Protein AF-A0A5C7XP49-F1 (afdb_monomer)

Secondary structure (DSSP, 8-state):
---TTSEEEEEEEEEEEESS--TT--SB--HHHHHHHHHHHHHHHHHH-GGGGGSEEEEE-B-EEHHHHT-TT-THHHHHHHHHHTS----TTS-SEEEE-BTTS-BPPP----STT--EEEEEEEEEEHHHHHHHHHHHHHH---SS-TT---GGGG-TTSPPEEEEEEEEHHHHHHHHHHHHHHTT-HHHHHHHHHHHH-TTS-EEE---------------------PPPPSEEEETTEEEEE--S-HHHHHHHHHHHHTT--EEEEPHHHHHHHHHT--

Foldseek 3Di:
DDDPPQKFKFKWKWWFAFPDPDPPADFFDDQVLQVLVFLLVQVLLCVQQVLLVQWQKEKERGWAWLLLVLAPPRCQVVLSVVVLVPDDDDDPPRDSTDYDYPPVSVHDDHPYAPDPLTIIIIIMMIMHGRVSNVVSLVSCVPPQPKPPDPSCPRCSCVDPSDGRGNIIGMHTNVRSLVVSCVSCVVVVNNQLSVVSVCLRPPQPDWDFAADDPPPVPPPDPDDDDPPPCPPPHGCWIRDPQAIEGECPPDPSSVSSVSSCVSSVRHYDYDYPVNVVVVVVVVD

Sequence (283 aa):
MKERNGTGV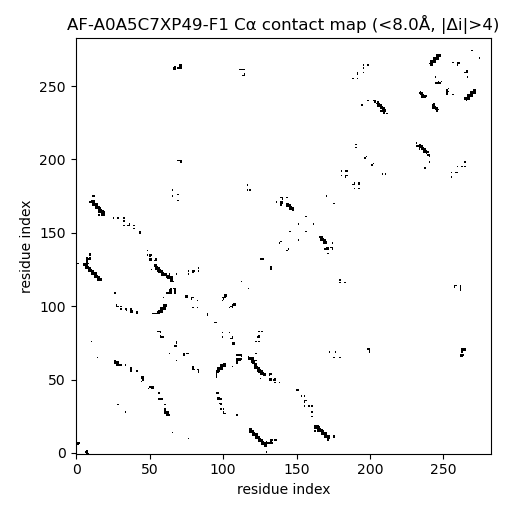VFGALAFDARVADAHRKRRLQAADAEALVEAVHRNLVADCPDGRSLRLTLGAAYYDACELLRVGWPLHRRLRALSNAEPTPRPDARPHRSALPGRDGLPEPQGCASGQALLTLPFVLEGEIEPATETLRHLDRNRMLAYTPRARHVAFELPTLPAFDAVGYFSMRSLSAELAGRYYSAGLGGVWSLIERVLFAPKREHEWYEAPKREHEWYEAPKREHEYDRPKPSLRYADGRVRLHDDGHERVRRWRDLLQAHGVPLEVASPSDAERSAAASA

Mean predicted aligned error: 10.95 Å

Structure (mmCIF, N/CA/C/O backbone):
data_AF-A0A5C7XP49-F1
#
_entry.id   AF-A0A5C7XP49-F1
#
loop_
_atom_site.group_PDB
_atom_site.id
_atom_site.type_symbol
_atom_site.label_atom_id
_atom_site.label_alt_id
_atom_site.label_comp_id
_atom_site.label_asym_id
_atom_site.label_entity_id
_atom_site.label_seq_id
_atom_site.pdbx_PDB_ins_code
_atom_site.Cartn_x
_atom_site.Cartn_y
_atom_site.Cartn_z
_atom_site.occupancy
_atom_site.B_iso_or_equiv
_atom_site.auth_seq_id
_atom_site.auth_comp_id
_atom_site.auth_asym_id
_atom_site.auth_atom_id
_atom_site.pdbx_PDB_model_num
ATOM 1 N N . MET A 1 1 ? -15.512 7.127 -4.730 1.00 54.41 1 MET A N 1
ATOM 2 C CA . MET A 1 1 ? -15.711 6.963 -3.275 1.00 54.41 1 MET A CA 1
ATOM 3 C C . MET A 1 1 ? -17.177 7.206 -2.920 1.00 54.41 1 MET A C 1
ATOM 5 O O . MET A 1 1 ? -17.495 8.159 -2.232 1.00 54.41 1 MET A O 1
ATOM 9 N N . LYS A 1 2 ? -18.094 6.401 -3.467 1.00 34.84 2 LYS A N 1
ATOM 10 C CA . LYS A 1 2 ? -19.519 6.486 -3.131 1.00 34.84 2 LYS A CA 1
ATOM 11 C C . LYS A 1 2 ? -20.101 5.090 -3.296 1.00 34.84 2 LYS A C 1
ATOM 13 O O . LYS A 1 2 ? -20.287 4.638 -4.422 1.00 34.84 2 LYS A O 1
ATOM 18 N N . GLU A 1 3 ? -20.291 4.384 -2.191 1.00 51.06 3 GLU A N 1
ATOM 19 C CA . GLU A 1 3 ? -21.192 3.234 -2.179 1.00 51.06 3 GLU A CA 1
ATOM 20 C C . GLU A 1 3 ? -22.595 3.715 -1.816 1.00 51.06 3 GLU A C 1
ATOM 22 O O . GLU A 1 3 ? -22.767 4.773 -1.211 1.00 51.06 3 GLU A O 1
ATOM 27 N N . ARG A 1 4 ? -23.612 2.956 -2.229 1.00 50.12 4 ARG A N 1
ATOM 28 C CA . ARG A 1 4 ? -25.036 3.308 -2.103 1.00 50.12 4 ARG A CA 1
ATOM 29 C C . ARG A 1 4 ? -25.529 3.519 -0.656 1.00 50.12 4 ARG A C 1
ATOM 31 O O . ARG A 1 4 ? -26.670 3.929 -0.495 1.00 50.12 4 ARG A O 1
ATOM 38 N N . ASN A 1 5 ? -24.687 3.300 0.360 1.00 64.94 5 ASN A N 1
ATOM 39 C CA . ASN A 1 5 ? -25.085 3.183 1.768 1.00 64.94 5 ASN A CA 1
ATOM 40 C C . ASN A 1 5 ? -24.426 4.207 2.719 1.00 64.94 5 ASN A C 1
ATOM 42 O O . ASN A 1 5 ? -24.523 4.036 3.925 1.00 64.94 5 ASN A O 1
ATOM 46 N N . GLY A 1 6 ? -23.725 5.235 2.221 1.00 79.38 6 GLY A N 1
ATOM 47 C CA . GLY A 1 6 ? -23.087 6.244 3.091 1.00 79.38 6 GLY A CA 1
ATOM 48 C C . GLY A 1 6 ? -21.781 5.797 3.766 1.00 79.38 6 GLY A C 1
ATOM 49 O O . GLY A 1 6 ? -21.160 6.581 4.467 1.00 79.38 6 GLY A O 1
ATOM 50 N N . THR A 1 7 ? -21.308 4.575 3.506 1.00 84.88 7 THR A N 1
ATOM 51 C CA . THR A 1 7 ? -20.019 4.074 4.007 1.00 84.88 7 THR A CA 1
ATOM 52 C C . THR A 1 7 ? -18.844 4.606 3.178 1.00 84.88 7 THR A C 1
ATOM 54 O O . THR A 1 7 ? -18.838 4.522 1.943 1.00 84.88 7 THR A O 1
ATOM 57 N N . GLY A 1 8 ? -17.822 5.119 3.859 1.00 89.06 8 GLY A N 1
ATOM 58 C CA . GLY A 1 8 ? -16.529 5.489 3.299 1.00 89.06 8 GLY A CA 1
ATOM 59 C C . GLY A 1 8 ? -15.450 4.458 3.611 1.00 89.06 8 GLY A C 1
ATOM 60 O O . GLY A 1 8 ? -15.408 3.881 4.695 1.00 89.06 8 GLY A O 1
ATOM 61 N N . VAL A 1 9 ? -14.559 4.239 2.644 1.00 90.50 9 VAL A N 1
ATOM 62 C CA . VAL A 1 9 ? -13.433 3.305 2.760 1.00 90.50 9 VAL A CA 1
ATOM 63 C C . VAL A 1 9 ? -12.171 3.988 2.264 1.00 90.50 9 VAL A C 1
ATOM 65 O O . VAL A 1 9 ? -12.149 4.523 1.151 1.00 90.50 9 VAL A O 1
ATOM 68 N N . VAL A 1 10 ? -11.113 3.922 3.066 1.00 92.19 10 VAL A N 1
ATOM 69 C CA . VAL A 1 10 ? -9.784 4.429 2.728 1.00 92.19 10 VAL A CA 1
ATOM 70 C C . VAL A 1 10 ? -8.802 3.269 2.729 1.00 92.19 10 VAL A C 1
ATOM 72 O O . VAL A 1 10 ? -8.618 2.601 3.742 1.00 92.19 10 VAL A O 1
ATOM 75 N N . PHE A 1 11 ? -8.153 3.054 1.589 1.00 93.12 11 PHE A N 1
ATOM 76 C CA . PHE A 1 11 ? -7.009 2.156 1.474 1.00 93.12 11 PHE A CA 1
ATOM 77 C C . PHE A 1 11 ? -5.725 2.961 1.635 1.00 93.12 11 PHE A C 1
ATOM 79 O O . PHE A 1 11 ? -5.565 4.018 1.011 1.00 93.12 11 PHE A O 1
ATOM 86 N N . GLY A 1 12 ? -4.807 2.450 2.442 1.00 92.62 12 GLY A N 1
ATOM 87 C CA . GLY A 1 12 ? -3.525 3.094 2.662 1.00 92.62 12 GLY A CA 1
ATOM 88 C C . GLY A 1 12 ? -2.448 2.125 3.112 1.00 92.62 12 GLY A C 1
ATOM 89 O O . GLY A 1 12 ? -2.636 0.908 3.139 1.00 92.62 12 GLY A O 1
ATOM 90 N N . ALA A 1 13 ? -1.294 2.688 3.434 1.00 93.94 13 ALA A N 1
ATOM 91 C CA . ALA A 1 13 ? -0.138 1.952 3.902 1.00 93.94 13 ALA A CA 1
ATOM 92 C C . ALA A 1 13 ? 0.671 2.768 4.904 1.00 93.94 13 ALA A C 1
ATOM 94 O O . ALA A 1 13 ? 0.830 3.979 4.747 1.00 93.94 13 ALA A O 1
ATOM 95 N N . LEU A 1 14 ? 1.212 2.086 5.907 1.00 92.00 14 LEU A N 1
ATOM 96 C CA . LEU A 1 14 ? 2.340 2.568 6.690 1.00 92.00 14 LEU A CA 1
ATOM 97 C C . LEU A 1 14 ? 3.616 2.164 5.947 1.00 92.00 14 LEU A C 1
ATOM 99 O O . LEU A 1 14 ? 3.903 0.973 5.841 1.00 92.00 14 LEU A O 1
ATOM 103 N N . ALA A 1 15 ? 4.342 3.126 5.394 1.00 89.88 15 ALA A N 1
ATOM 104 C CA . ALA A 1 15 ? 5.544 2.897 4.603 1.00 89.88 15 ALA A CA 1
ATOM 105 C C . ALA A 1 15 ? 6.803 3.238 5.401 1.00 89.88 15 ALA A C 1
ATOM 107 O O . ALA A 1 15 ? 6.839 4.254 6.091 1.00 89.88 15 ALA A O 1
ATOM 108 N N . PHE A 1 16 ? 7.829 2.402 5.280 1.00 86.25 16 PHE A N 1
ATOM 109 C CA . PHE A 1 16 ? 9.090 2.506 6.004 1.00 86.25 16 PHE A CA 1
ATOM 110 C C . PHE A 1 16 ? 10.229 2.783 5.029 1.00 86.25 16 PHE A C 1
ATOM 112 O O . PHE A 1 16 ? 10.499 1.963 4.149 1.00 86.25 16 PHE A O 1
ATOM 119 N N . ASP A 1 17 ? 10.931 3.896 5.226 1.00 81.19 17 ASP A N 1
ATOM 120 C CA . ASP A 1 17 ? 12.193 4.170 4.544 1.00 81.19 17 ASP A CA 1
ATOM 121 C C . ASP A 1 17 ? 13.321 3.495 5.326 1.00 81.19 17 ASP A C 1
ATOM 123 O O . ASP A 1 17 ? 13.831 4.023 6.318 1.00 81.19 17 ASP A O 1
ATOM 127 N N . ALA A 1 18 ? 13.605 2.246 4.966 1.00 77.88 18 ALA A N 1
ATOM 128 C CA . ALA A 1 18 ? 14.522 1.400 5.713 1.00 77.88 18 ALA A CA 1
ATOM 129 C C . ALA A 1 18 ? 15.981 1.858 5.536 1.00 77.88 18 ALA A C 1
ATOM 131 O O . ALA A 1 18 ? 16.461 1.990 4.414 1.00 77.88 18 ALA A O 1
ATOM 132 N N . ARG A 1 19 ? 16.715 1.990 6.648 1.00 75.06 19 ARG A N 1
ATOM 133 C CA . ARG A 1 19 ? 18.163 2.287 6.688 1.00 75.06 19 ARG A CA 1
ATOM 134 C C . ARG A 1 19 ? 18.995 1.236 5.966 1.00 75.06 19 ARG A C 1
ATOM 136 O O . ARG A 1 19 ? 20.036 1.535 5.393 1.00 75.06 19 ARG A O 1
ATOM 143 N N . VAL A 1 20 ? 18.559 -0.019 6.063 1.00 65.75 20 VAL A N 1
ATOM 144 C CA . VAL A 1 20 ? 19.211 -1.169 5.441 1.00 65.75 20 VAL A CA 1
ATOM 145 C C . VAL A 1 20 ? 18.134 -2.031 4.805 1.00 65.75 20 VAL A C 1
ATOM 147 O O . VAL A 1 20 ? 17.222 -2.507 5.487 1.00 65.75 20 VAL A O 1
ATOM 150 N N . ALA A 1 21 ? 18.248 -2.247 3.496 1.00 61.66 21 ALA A N 1
ATOM 151 C CA . ALA A 1 21 ? 17.443 -3.228 2.789 1.00 61.66 21 ALA A CA 1
ATOM 152 C C . ALA A 1 21 ? 17.868 -4.634 3.241 1.00 61.66 21 ALA A C 1
ATOM 154 O O . ALA A 1 21 ? 18.915 -5.137 2.843 1.00 61.66 21 ALA A O 1
ATOM 155 N N . ASP A 1 22 ? 17.068 -5.265 4.099 1.00 61.19 22 ASP A N 1
ATOM 156 C CA . ASP A 1 22 ? 17.294 -6.645 4.527 1.00 61.19 22 ASP A CA 1
ATOM 157 C C . ASP A 1 22 ? 16.439 -7.599 3.684 1.00 61.19 22 ASP A C 1
ATOM 159 O O . ASP A 1 22 ? 15.235 -7.762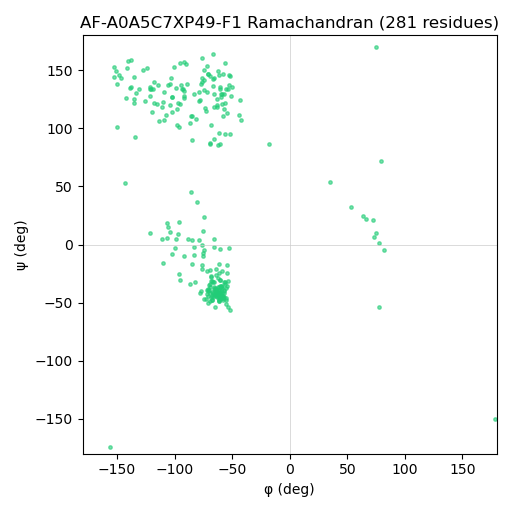 3.911 1.00 61.19 22 ASP A O 1
ATOM 163 N N . ALA A 1 23 ? 17.076 -8.232 2.698 1.00 56.31 23 ALA A N 1
ATOM 164 C CA . ALA A 1 23 ? 16.440 -9.197 1.804 1.00 56.31 23 ALA A CA 1
ATOM 165 C C . ALA A 1 23 ? 15.942 -10.464 2.530 1.00 56.31 23 ALA A C 1
ATOM 167 O O . ALA A 1 23 ? 15.052 -11.147 2.019 1.00 56.31 23 ALA A O 1
ATOM 168 N N . HIS A 1 24 ? 16.473 -10.766 3.721 1.00 53.19 24 HIS A N 1
ATOM 169 C CA . HIS A 1 24 ? 16.120 -11.942 4.521 1.00 53.19 24 HIS A CA 1
ATOM 170 C C . HIS A 1 24 ? 15.118 -11.633 5.637 1.00 53.19 24 HIS A C 1
ATOM 172 O O . HIS A 1 24 ? 14.783 -12.519 6.433 1.00 53.19 24 HIS A O 1
ATOM 178 N N . ARG A 1 25 ? 14.603 -10.398 5.702 1.00 64.56 25 ARG A N 1
ATOM 179 C CA . ARG A 1 25 ? 13.671 -10.011 6.755 1.00 64.56 25 ARG A CA 1
ATOM 180 C C . ARG A 1 25 ? 12.425 -10.889 6.710 1.00 64.56 25 ARG A C 1
ATOM 182 O O . ARG A 1 25 ? 11.760 -11.009 5.679 1.00 64.56 25 ARG A O 1
ATOM 189 N N . LYS A 1 26 ? 12.055 -11.454 7.865 1.00 63.19 26 LYS A N 1
ATOM 190 C CA . LYS A 1 26 ? 10.743 -12.087 8.038 1.00 63.19 26 LYS A CA 1
ATOM 191 C C . LYS A 1 26 ? 9.670 -11.068 7.664 1.00 63.19 26 LYS A C 1
ATOM 193 O O . LYS A 1 26 ? 9.484 -10.067 8.349 1.00 63.19 26 LYS A O 1
ATOM 198 N N . ARG A 1 27 ? 8.953 -11.342 6.575 1.00 78.88 27 ARG A N 1
ATOM 199 C CA . ARG A 1 27 ? 7.927 -10.440 6.041 1.00 78.88 27 ARG A CA 1
ATOM 200 C C . ARG A 1 27 ? 6.621 -10.469 6.832 1.00 78.88 27 ARG A C 1
ATOM 202 O O . ARG A 1 27 ? 5.710 -9.739 6.488 1.00 78.88 27 ARG A O 1
ATOM 209 N N . ARG A 1 28 ? 6.504 -11.281 7.886 1.00 87.81 28 ARG A N 1
ATOM 210 C CA . ARG A 1 28 ? 5.314 -11.342 8.745 1.00 87.81 28 ARG A CA 1
ATOM 211 C C . ARG A 1 28 ? 5.637 -10.857 10.148 1.00 87.81 28 ARG A C 1
ATOM 213 O O . ARG A 1 28 ? 6.655 -11.259 10.715 1.00 87.81 28 ARG A O 1
ATOM 220 N N . LEU A 1 29 ? 4.738 -10.060 10.709 1.00 89.38 29 LEU A N 1
ATOM 221 C CA . LEU A 1 29 ? 4.754 -9.740 12.129 1.00 89.38 29 LEU A CA 1
ATOM 222 C C . LEU A 1 29 ? 4.254 -10.939 12.938 1.00 89.38 29 LEU A C 1
ATOM 224 O O . LEU A 1 29 ? 3.432 -11.731 12.471 1.00 89.38 29 LEU A O 1
ATOM 228 N N . GLN A 1 30 ? 4.748 -11.065 14.167 1.00 89.62 30 GLN A N 1
ATOM 229 C CA . GLN A 1 30 ? 4.129 -11.954 15.146 1.00 89.62 30 GLN A CA 1
ATOM 230 C C . GLN A 1 30 ? 2.800 -11.351 15.609 1.00 89.62 30 GLN A C 1
ATOM 232 O O . GLN A 1 30 ? 2.635 -10.135 15.592 1.00 89.62 30 GLN A O 1
ATOM 237 N N . ALA A 1 31 ? 1.858 -12.189 16.047 1.00 90.00 31 ALA A N 1
ATOM 238 C CA . ALA A 1 31 ? 0.531 -11.719 16.449 1.00 90.00 31 ALA A CA 1
ATOM 239 C C . ALA A 1 31 ? 0.590 -10.652 17.561 1.00 90.00 31 ALA A C 1
ATOM 241 O O . ALA A 1 31 ? -0.097 -9.645 17.469 1.00 90.00 31 ALA A O 1
ATOM 242 N N . ALA A 1 32 ? 1.451 -10.833 18.568 1.00 90.50 32 ALA A N 1
ATOM 243 C CA . ALA A 1 32 ? 1.616 -9.859 19.650 1.00 90.50 32 ALA A CA 1
ATOM 244 C C . ALA A 1 32 ? 2.141 -8.500 19.145 1.00 90.50 32 ALA A C 1
ATOM 246 O O . ALA A 1 32 ? 1.591 -7.457 19.493 1.00 90.50 32 ALA A O 1
ATOM 247 N N . ASP A 1 33 ? 3.153 -8.517 18.274 1.00 91.38 33 ASP A N 1
ATOM 248 C CA . ASP A 1 33 ? 3.711 -7.306 17.659 1.00 91.38 33 ASP A CA 1
ATOM 249 C C . ASP A 1 33 ? 2.683 -6.605 16.765 1.00 91.38 33 ASP A C 1
ATOM 251 O O . ASP A 1 33 ? 2.586 -5.381 16.759 1.00 91.38 33 ASP A O 1
ATOM 255 N N . ALA A 1 34 ? 1.893 -7.384 16.023 1.00 92.06 34 ALA A N 1
ATOM 256 C CA . ALA A 1 34 ? 0.840 -6.879 15.157 1.00 92.06 34 ALA A CA 1
ATOM 257 C C . ALA A 1 34 ? -0.260 -6.155 15.947 1.00 92.06 34 ALA A C 1
ATOM 259 O O . ALA A 1 34 ? -0.697 -5.081 15.532 1.00 92.06 34 ALA A O 1
ATOM 260 N N . GLU A 1 35 ? -0.670 -6.710 17.092 1.00 91.12 35 GLU A N 1
ATOM 261 C CA . GLU A 1 35 ? -1.643 -6.086 17.996 1.00 91.12 35 GLU A CA 1
ATOM 262 C C . GLU A 1 35 ? -1.091 -4.802 18.635 1.00 91.12 35 GLU A C 1
ATOM 264 O O . GLU A 1 35 ? -1.750 -3.759 18.629 1.00 91.12 35 GLU A O 1
ATOM 269 N N . ALA A 1 36 ? 0.155 -4.826 19.115 1.00 90.25 36 ALA A N 1
ATOM 270 C CA . ALA A 1 36 ? 0.799 -3.632 19.664 1.00 90.25 36 ALA A CA 1
ATOM 271 C C . ALA A 1 36 ? 0.927 -2.515 18.613 1.00 90.25 36 ALA A C 1
ATOM 273 O O . ALA A 1 36 ? 0.690 -1.336 18.905 1.00 90.25 36 ALA A O 1
ATOM 274 N N . LEU A 1 37 ? 1.280 -2.884 17.379 1.00 91.44 37 LEU A N 1
ATOM 275 C CA . LEU A 1 37 ? 1.465 -1.941 16.286 1.00 91.44 37 LEU A CA 1
ATOM 276 C C . LEU A 1 37 ? 0.144 -1.368 15.783 1.00 91.44 37 LEU A C 1
ATOM 278 O O . LEU A 1 37 ? 0.072 -0.161 15.565 1.00 91.44 37 LEU A O 1
ATOM 282 N N . VAL A 1 38 ? -0.910 -2.174 15.625 1.00 92.81 38 VAL A N 1
ATOM 283 C CA . VAL A 1 38 ? -2.203 -1.648 15.162 1.00 92.81 38 VAL A CA 1
ATOM 284 C C . VAL A 1 38 ? -2.802 -0.663 16.171 1.00 92.81 38 VAL A C 1
ATOM 286 O O . VAL A 1 38 ? -3.322 0.379 15.770 1.00 92.81 38 VAL A O 1
ATOM 289 N N . GLU A 1 39 ? -2.660 -0.920 17.475 1.00 90.50 39 GLU A N 1
ATOM 290 C CA . GLU A 1 39 ? -3.101 0.015 18.514 1.00 90.50 39 GLU A CA 1
ATOM 291 C C . GLU A 1 39 ? -2.304 1.331 18.455 1.00 90.50 39 GLU A C 1
ATOM 293 O O . GLU A 1 39 ? -2.869 2.423 18.567 1.00 90.50 39 GLU A O 1
ATOM 298 N N . ALA A 1 40 ? -0.985 1.249 18.250 1.00 89.06 40 ALA A N 1
ATOM 299 C CA . ALA A 1 40 ? -0.122 2.418 18.088 1.00 89.06 40 ALA A CA 1
ATOM 300 C C . ALA A 1 40 ? -0.456 3.223 16.825 1.00 89.06 40 ALA A C 1
ATOM 302 O O . ALA A 1 40 ? -0.553 4.449 16.883 1.00 89.06 40 ALA A O 1
ATOM 303 N N . VAL A 1 41 ? -0.687 2.537 15.703 1.00 89.44 41 VAL A N 1
ATOM 304 C CA . VAL A 1 41 ? -1.096 3.152 14.438 1.00 89.44 41 VAL A CA 1
ATOM 305 C C . VAL A 1 41 ? -2.429 3.868 14.599 1.00 89.44 41 VAL A C 1
ATOM 307 O O . VAL A 1 41 ? -2.533 5.039 14.246 1.00 89.44 41 VAL A O 1
ATOM 310 N N . HIS A 1 42 ? -3.424 3.210 15.193 1.00 89.00 42 HIS A N 1
ATOM 311 C CA . HIS A 1 42 ? -4.721 3.824 15.452 1.00 89.00 42 HIS A CA 1
ATOM 312 C C . HIS A 1 42 ? -4.585 5.080 16.324 1.00 89.00 42 HIS A C 1
ATOM 314 O O . HIS A 1 42 ? -5.110 6.133 15.972 1.00 89.00 42 HIS A O 1
ATOM 320 N N . ARG A 1 43 ? -3.834 5.008 17.433 1.00 86.75 43 ARG A N 1
ATOM 321 C CA . ARG A 1 43 ? -3.582 6.177 18.294 1.00 86.75 43 ARG A CA 1
ATOM 322 C C . ARG A 1 43 ? -2.936 7.332 17.536 1.00 86.75 43 ARG A C 1
ATOM 324 O O . ARG A 1 43 ? -3.378 8.468 17.685 1.00 86.75 43 ARG A O 1
ATOM 331 N N . ASN A 1 44 ? -1.925 7.044 16.724 1.00 85.50 44 ASN A N 1
ATOM 332 C CA . ASN A 1 44 ? -1.229 8.060 15.940 1.00 85.50 44 ASN A CA 1
ATOM 333 C C . ASN A 1 44 ? -2.147 8.686 14.886 1.00 85.50 44 ASN A C 1
ATOM 335 O O . ASN A 1 44 ? -2.158 9.907 14.748 1.00 85.50 44 ASN A O 1
ATOM 339 N N . LEU A 1 45 ? -2.953 7.873 14.197 1.00 83.25 45 LEU A N 1
ATOM 340 C CA . LEU A 1 45 ? -3.938 8.358 13.231 1.00 83.25 45 LEU A CA 1
ATOM 341 C C . LEU A 1 45 ? -4.980 9.262 13.895 1.00 83.25 45 LEU A C 1
ATOM 343 O O . LEU A 1 45 ? -5.242 10.339 13.375 1.00 83.25 45 LEU A O 1
ATOM 347 N N . VAL A 1 46 ? -5.515 8.884 15.060 1.00 85.38 46 VAL A N 1
ATOM 348 C CA . VAL A 1 46 ? -6.484 9.707 15.809 1.00 85.38 46 VAL A CA 1
ATOM 349 C C . VAL A 1 46 ? -5.867 11.009 16.318 1.00 85.38 46 VAL A C 1
ATOM 351 O O . VAL A 1 46 ? -6.524 12.047 16.307 1.00 85.38 46 VAL A O 1
ATOM 354 N N . ALA A 1 47 ? -4.611 10.970 16.767 1.00 83.94 47 ALA A N 1
ATOM 355 C CA . ALA A 1 47 ? -3.914 12.157 17.250 1.00 83.94 47 ALA A CA 1
ATOM 356 C C . ALA A 1 47 ? -3.619 13.168 16.129 1.00 83.94 47 ALA A C 1
ATOM 358 O O . ALA A 1 47 ? -3.566 14.369 16.395 1.00 83.94 47 ALA A O 1
ATOM 359 N N . ASP A 1 48 ? -3.406 12.695 14.898 1.00 81.38 48 ASP A N 1
ATOM 360 C CA . ASP A 1 48 ? -3.082 13.549 13.751 1.00 81.38 48 ASP A CA 1
ATOM 361 C C . ASP A 1 48 ? -4.314 13.936 12.913 1.00 81.38 48 ASP A C 1
ATOM 363 O O . ASP A 1 48 ? -4.369 15.036 12.368 1.00 81.38 48 ASP A O 1
ATOM 367 N N . CYS A 1 49 ? -5.325 13.067 12.855 1.00 84.75 49 CYS A N 1
ATOM 368 C CA . CYS A 1 49 ? -6.597 13.270 12.166 1.00 84.75 49 CYS A CA 1
ATOM 369 C C . CYS A 1 49 ? -7.760 12.835 13.083 1.00 84.75 49 CYS A C 1
ATOM 371 O O . CYS A 1 49 ? -8.145 11.661 13.084 1.00 84.75 49 CYS A O 1
ATOM 373 N N . PRO A 1 50 ? -8.343 13.766 13.867 1.00 82.06 50 PRO A N 1
ATOM 374 C CA . PRO A 1 50 ? -9.406 13.450 14.825 1.00 82.06 50 PRO A CA 1
ATOM 375 C C . PRO A 1 50 ? -10.631 12.757 14.213 1.00 82.06 50 PRO A C 1
ATOM 377 O O . PRO A 1 50 ? -11.231 11.904 14.867 1.00 82.06 50 PRO A O 1
ATOM 380 N N . ASP A 1 51 ? -10.966 13.057 12.953 1.00 81.94 51 ASP A N 1
ATOM 381 C CA . ASP A 1 51 ? -12.061 12.402 12.218 1.00 81.94 51 ASP A CA 1
ATOM 382 C C . ASP A 1 51 ? -11.847 10.886 12.071 1.00 81.94 51 ASP A C 1
ATOM 384 O O . ASP A 1 51 ? -12.800 10.099 12.115 1.00 81.94 51 ASP A O 1
ATOM 388 N N . GLY A 1 52 ? -10.580 10.458 12.014 1.00 81.44 52 GLY A N 1
ATOM 389 C CA . GLY A 1 52 ? -10.181 9.055 11.967 1.00 81.44 52 GLY A CA 1
ATOM 390 C C . GLY A 1 52 ? -10.606 8.248 13.196 1.00 81.44 52 GLY A C 1
ATOM 391 O O . GLY A 1 52 ? -10.676 7.027 13.116 1.00 81.44 52 GLY A O 1
ATOM 392 N N . ARG A 1 53 ? -10.965 8.898 14.315 1.00 86.12 53 ARG A N 1
ATOM 393 C CA . ARG A 1 53 ? -11.451 8.230 15.538 1.00 86.12 53 ARG A CA 1
ATOM 394 C C . ARG A 1 53 ? -12.725 7.421 15.321 1.00 86.12 53 ARG A C 1
ATOM 396 O O . ARG A 1 53 ? -12.959 6.450 16.034 1.00 86.12 53 ARG A O 1
ATOM 403 N N . SER A 1 54 ? -13.559 7.853 14.381 1.00 86.06 54 SER A N 1
ATOM 404 C CA . SER A 1 54 ? -14.808 7.170 14.036 1.00 86.06 54 SER A CA 1
ATOM 405 C C 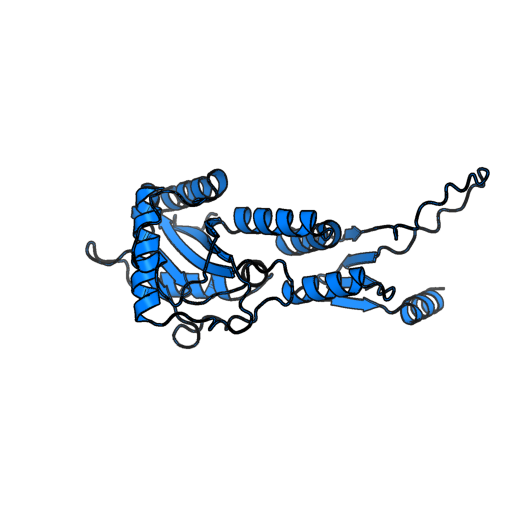. SER A 1 54 ? -14.607 6.005 13.062 1.00 86.06 54 SER A C 1
ATOM 407 O O . SER A 1 54 ? -15.542 5.244 12.815 1.00 86.06 54 SER A O 1
ATOM 409 N N . LEU A 1 55 ? -13.400 5.859 12.505 1.00 88.94 55 LEU A N 1
ATOM 410 C CA . LEU A 1 55 ? -13.088 4.861 11.493 1.00 88.94 55 LEU A CA 1
ATOM 411 C C . LEU A 1 55 ? -12.500 3.606 12.134 1.00 88.94 55 LEU A C 1
ATOM 413 O O . LEU A 1 55 ? -11.619 3.664 12.991 1.00 88.94 55 LEU A O 1
ATOM 417 N N . ARG A 1 56 ? -12.946 2.449 11.655 1.00 91.25 56 ARG A N 1
ATOM 418 C CA . ARG A 1 56 ? -12.374 1.150 12.004 1.00 91.25 56 ARG A CA 1
ATOM 419 C C . ARG A 1 56 ? -11.093 0.927 11.213 1.00 91.25 56 ARG A C 1
ATOM 421 O O . ARG A 1 56 ? -11.126 0.931 9.986 1.00 91.25 56 ARG A O 1
ATOM 428 N N . LEU A 1 57 ? -9.987 0.676 11.903 1.00 93.44 57 LEU A N 1
ATOM 429 C CA . LEU A 1 57 ? -8.696 0.323 11.324 1.00 93.44 57 LEU A CA 1
ATOM 430 C C . LEU A 1 57 ? -8.535 -1.198 11.208 1.00 93.44 57 LEU A C 1
ATOM 432 O O . LEU A 1 57 ? -8.634 -1.932 12.186 1.00 93.44 57 LEU A O 1
ATOM 436 N N . THR A 1 58 ? -8.196 -1.687 10.020 1.00 94.69 58 THR A N 1
ATOM 437 C CA . THR A 1 58 ? -7.697 -3.055 9.812 1.00 94.69 58 THR A CA 1
ATOM 438 C C . THR A 1 58 ? -6.298 -2.989 9.214 1.00 94.69 58 THR A C 1
ATOM 440 O O . THR A 1 58 ? -6.141 -2.521 8.089 1.00 94.69 58 THR A O 1
ATOM 443 N N . LEU A 1 59 ? -5.287 -3.447 9.955 1.00 95.69 59 LEU A N 1
ATOM 444 C CA . LEU A 1 59 ? -3.880 -3.444 9.539 1.00 95.69 59 LEU A CA 1
ATOM 445 C C . LEU A 1 59 ? -3.447 -4.842 9.082 1.00 95.69 59 LEU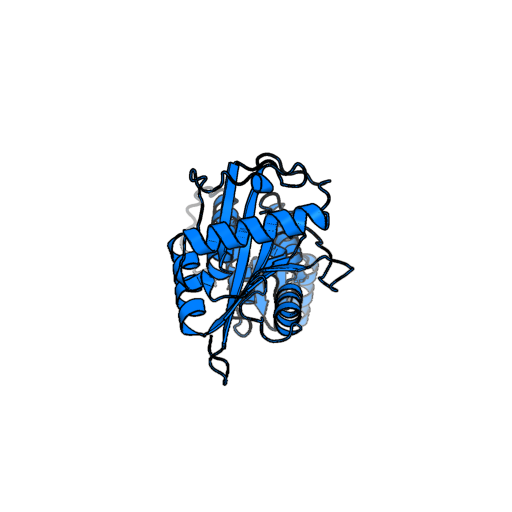 A C 1
ATOM 447 O O . LEU A 1 59 ? -3.572 -5.812 9.826 1.00 95.69 59 LEU A O 1
ATOM 451 N N . GLY A 1 60 ? -2.886 -4.946 7.881 1.00 95.62 60 GLY A N 1
ATOM 452 C CA . GLY A 1 60 ? -2.195 -6.144 7.421 1.00 95.62 60 GLY A CA 1
ATOM 453 C C . GLY A 1 60 ? -0.838 -6.274 8.105 1.00 95.62 60 GLY A C 1
ATOM 454 O O . GLY A 1 60 ? 0.049 -5.443 7.934 1.00 95.62 60 GLY A O 1
ATOM 455 N N . ALA A 1 61 ? -0.668 -7.342 8.870 1.00 93.56 61 ALA A N 1
ATOM 456 C CA . ALA A 1 61 ? 0.474 -7.608 9.731 1.00 93.56 61 ALA A CA 1
ATOM 457 C C . ALA A 1 61 ? 1.637 -8.285 8.981 1.00 93.56 61 ALA A C 1
ATOM 459 O O . ALA A 1 61 ? 2.222 -9.271 9.443 1.00 93.56 61 ALA A O 1
ATOM 460 N N . ALA A 1 62 ? 1.950 -7.779 7.789 1.00 92.31 62 ALA A N 1
ATOM 461 C CA . ALA A 1 62 ? 3.039 -8.266 6.958 1.00 92.31 62 ALA A CA 1
ATOM 462 C C . ALA A 1 62 ? 3.590 -7.180 6.034 1.00 92.31 62 ALA A C 1
ATOM 464 O O . ALA A 1 62 ? 2.836 -6.348 5.534 1.00 92.31 62 ALA A O 1
ATOM 465 N N . TYR A 1 63 ? 4.903 -7.215 5.815 1.00 90.06 63 TYR A N 1
ATOM 466 C CA . TYR A 1 63 ? 5.641 -6.291 4.969 1.00 90.06 63 TYR A CA 1
ATOM 467 C C . TYR A 1 63 ? 5.538 -6.688 3.506 1.00 90.06 63 TYR A C 1
ATOM 469 O O . TYR A 1 63 ? 6.174 -7.645 3.052 1.00 90.06 63 TYR A O 1
ATOM 477 N N . TYR A 1 64 ? 4.779 -5.893 2.774 1.00 89.56 64 TYR A N 1
ATOM 478 C CA . TYR A 1 64 ? 4.690 -5.951 1.326 1.00 89.56 64 TYR A CA 1
ATOM 479 C C . TYR A 1 64 ? 5.557 -4.853 0.722 1.00 89.56 64 TYR A C 1
ATOM 481 O O . TYR A 1 64 ? 5.773 -3.802 1.334 1.00 89.56 64 TYR A O 1
ATOM 489 N N . ASP A 1 65 ? 6.035 -5.074 -0.491 1.00 88.56 65 ASP A N 1
ATOM 490 C CA . ASP A 1 65 ? 6.579 -3.985 -1.288 1.00 88.56 65 ASP A CA 1
ATOM 491 C C . ASP A 1 65 ? 5.461 -3.028 -1.729 1.00 88.56 65 ASP A C 1
ATOM 493 O O . ASP A 1 65 ? 4.346 -3.458 -2.045 1.00 88.56 65 ASP A O 1
ATOM 497 N N . ALA A 1 66 ? 5.751 -1.730 -1.801 1.00 88.62 66 ALA A N 1
ATOM 498 C CA . ALA A 1 66 ? 4.826 -0.748 -2.357 1.00 88.62 66 ALA A CA 1
ATOM 499 C C . ALA A 1 66 ? 4.348 -1.115 -3.778 1.00 88.62 66 ALA A C 1
ATOM 501 O O . ALA A 1 66 ? 3.195 -0.836 -4.116 1.00 88.62 66 ALA A O 1
ATOM 502 N N . CYS A 1 67 ? 5.174 -1.787 -4.591 1.00 86.88 67 CYS A N 1
ATOM 503 C CA . CYS A 1 67 ? 4.763 -2.275 -5.909 1.00 86.88 67 CYS A CA 1
ATOM 504 C C . CYS A 1 67 ? 3.691 -3.374 -5.830 1.00 86.88 67 CYS A C 1
ATOM 506 O O . CYS A 1 67 ? 2.819 -3.442 -6.691 1.00 86.88 67 CYS A O 1
ATOM 508 N N . GLU A 1 68 ? 3.704 -4.214 -4.791 1.00 87.50 68 GLU A N 1
ATOM 509 C CA . GLU A 1 68 ? 2.683 -5.249 -4.586 1.00 87.50 68 GLU A CA 1
ATOM 510 C C . GLU A 1 68 ? 1.343 -4.619 -4.198 1.00 87.50 68 GLU A C 1
ATOM 512 O O . GLU A 1 68 ? 0.285 -5.039 -4.667 1.00 87.50 68 GLU A O 1
ATOM 517 N N . LEU A 1 69 ? 1.382 -3.574 -3.367 1.00 88.94 69 LEU A N 1
ATOM 518 C CA . LEU A 1 69 ? 0.197 -2.805 -2.978 1.00 88.94 69 LEU A CA 1
ATOM 519 C C . LEU A 1 69 ? -0.426 -2.053 -4.154 1.00 88.94 69 LEU A C 1
ATOM 521 O O . LEU A 1 69 ? -1.643 -1.856 -4.175 1.00 88.94 69 LEU A O 1
ATOM 525 N N . LEU A 1 70 ? 0.413 -1.627 -5.096 1.00 87.06 70 LEU A N 1
ATOM 526 C CA . LEU A 1 70 ? 0.042 -0.950 -6.332 1.00 87.06 70 LEU A CA 1
ATOM 527 C C . LEU A 1 70 ? -0.066 -1.924 -7.510 1.00 87.06 70 LEU A C 1
ATOM 529 O O . LEU A 1 70 ? -0.034 -1.491 -8.650 1.00 87.06 70 LEU A O 1
ATOM 533 N N . ARG A 1 71 ? -0.211 -3.233 -7.289 1.00 84.56 71 ARG A N 1
ATOM 534 C CA . ARG A 1 71 ? -0.420 -4.180 -8.388 1.00 84.56 71 ARG A CA 1
ATOM 535 C C . ARG A 1 71 ? -1.890 -4.217 -8.793 1.00 84.56 71 ARG A C 1
ATOM 537 O O . ARG A 1 71 ? -2.784 -4.420 -7.964 1.00 84.56 71 ARG A O 1
ATOM 544 N N . VAL A 1 72 ? -2.149 -4.083 -10.094 1.00 71.62 72 VAL A N 1
ATOM 545 C CA . VAL A 1 72 ? -3.508 -4.196 -10.639 1.00 71.62 72 VAL A CA 1
ATOM 546 C C . VAL A 1 72 ? -4.094 -5.568 -10.306 1.00 71.62 72 VAL A C 1
ATOM 548 O O . VAL A 1 72 ? -3.473 -6.602 -10.535 1.00 71.62 72 VAL A O 1
ATOM 551 N N . GLY A 1 73 ? -5.309 -5.579 -9.756 1.00 71.38 73 GLY A N 1
ATOM 552 C CA . GLY A 1 73 ? -6.036 -6.813 -9.451 1.00 71.38 73 GLY A CA 1
ATOM 553 C C . GLY A 1 73 ? -5.502 -7.607 -8.253 1.00 71.38 73 GLY A C 1
ATOM 554 O O . GLY A 1 73 ? -6.013 -8.696 -7.988 1.00 71.38 73 GLY A O 1
ATOM 555 N N . TRP A 1 74 ? -4.522 -7.090 -7.501 1.00 80.62 74 TRP A N 1
ATOM 556 C CA . TRP A 1 74 ? -3.992 -7.793 -6.334 1.00 80.62 74 TRP A CA 1
ATOM 557 C C . TRP A 1 74 ? -5.055 -7.923 -5.225 1.00 80.62 74 TRP A C 1
ATOM 559 O O . TRP A 1 74 ? -5.682 -6.928 -4.844 1.00 80.62 74 TRP A O 1
ATOM 569 N N . PRO A 1 75 ? -5.292 -9.130 -4.672 1.00 84.56 75 PRO A N 1
ATOM 570 C CA . PRO A 1 75 ? -6.447 -9.379 -3.808 1.00 84.56 75 PRO A CA 1
ATOM 571 C C . PRO A 1 75 ? -6.310 -8.793 -2.395 1.00 84.56 75 PRO A C 1
ATOM 573 O O . PRO A 1 75 ? -7.283 -8.815 -1.641 1.00 84.56 75 PRO A O 1
ATOM 576 N N . LEU A 1 76 ? -5.136 -8.268 -2.030 1.00 89.38 76 LEU A N 1
ATOM 577 C CA . LEU A 1 76 ? -4.801 -7.786 -0.687 1.00 89.38 76 LEU A CA 1
ATOM 578 C C . LEU A 1 76 ? -5.826 -6.787 -0.133 1.00 89.38 76 LEU A C 1
ATOM 580 O O . LEU A 1 76 ? -6.424 -7.038 0.911 1.00 89.38 76 LEU A O 1
ATOM 584 N N . HIS A 1 77 ? -6.085 -5.695 -0.857 1.00 86.12 77 HIS A N 1
ATOM 585 C CA . HIS A 1 77 ? -7.014 -4.642 -0.425 1.00 86.12 77 HIS A CA 1
ATOM 586 C C . HIS A 1 77 ? -8.446 -5.157 -0.298 1.00 86.12 77 HIS A C 1
ATOM 588 O O . HIS A 1 77 ? -9.129 -4.893 0.693 1.00 86.12 77 HIS A O 1
ATOM 594 N N . ARG A 1 78 ? -8.892 -5.969 -1.267 1.00 87.25 78 ARG A N 1
ATOM 595 C CA . ARG A 1 78 ? -10.215 -6.609 -1.227 1.00 87.25 78 ARG A CA 1
ATOM 596 C C . ARG A 1 78 ? -10.346 -7.510 -0.002 1.00 87.25 78 ARG A C 1
ATOM 598 O O . ARG A 1 78 ? -11.396 -7.509 0.639 1.00 87.25 78 ARG A O 1
ATOM 605 N N . ARG A 1 79 ? -9.300 -8.272 0.329 1.00 91.81 79 ARG A N 1
ATOM 606 C CA . ARG A 1 79 ? -9.314 -9.172 1.481 1.00 91.81 79 ARG A CA 1
ATOM 607 C C . ARG A 1 79 ? -9.289 -8.409 2.802 1.00 91.81 79 ARG A C 1
ATOM 609 O O . ARG A 1 79 ? -10.099 -8.729 3.665 1.00 91.81 79 ARG A O 1
ATOM 616 N N . LEU A 1 80 ? -8.443 -7.387 2.939 1.00 90.69 80 LEU A N 1
ATOM 617 C CA . LEU A 1 80 ? -8.416 -6.522 4.125 1.00 90.69 80 LEU A CA 1
ATOM 618 C C . LEU A 1 80 ? -9.775 -5.862 4.370 1.00 90.69 80 LEU A C 1
ATOM 620 O O . LEU A 1 80 ? -10.283 -5.896 5.487 1.00 90.69 80 LEU A O 1
ATOM 624 N N . ARG A 1 81 ? -10.416 -5.348 3.315 1.00 88.94 81 ARG A N 1
ATOM 625 C CA . ARG A 1 81 ? -11.767 -4.789 3.417 1.00 88.94 81 ARG A CA 1
ATOM 626 C C . ARG A 1 81 ? -12.802 -5.837 3.829 1.00 88.94 81 ARG A C 1
ATOM 628 O O . ARG A 1 81 ? -13.638 -5.575 4.685 1.00 88.94 81 ARG A O 1
ATOM 635 N N . ALA A 1 82 ? -12.753 -7.037 3.249 1.00 89.19 82 ALA A N 1
ATOM 636 C CA . ALA A 1 82 ? -13.660 -8.119 3.634 1.00 89.19 82 ALA A CA 1
ATOM 637 C C . ALA A 1 82 ? -13.509 -8.501 5.117 1.00 89.19 82 ALA A C 1
ATOM 639 O O . ALA A 1 82 ? -14.501 -8.804 5.771 1.00 89.19 82 ALA A O 1
ATOM 640 N N . LEU A 1 83 ? -12.286 -8.452 5.653 1.00 89.06 83 LEU A N 1
ATOM 641 C CA . LEU A 1 83 ? -12.015 -8.675 7.074 1.00 89.06 83 LEU A CA 1
ATOM 642 C C . LEU A 1 83 ? -12.549 -7.534 7.951 1.00 89.06 83 LEU A C 1
ATOM 644 O O . LEU A 1 83 ? -13.067 -7.811 9.029 1.00 89.06 83 LEU A O 1
ATOM 648 N N . SER A 1 84 ? -12.483 -6.284 7.486 1.00 84.88 84 SER A N 1
ATOM 649 C CA . SER A 1 84 ? -13.096 -5.138 8.178 1.00 84.88 84 SER A CA 1
ATOM 650 C C . SER A 1 84 ? -14.623 -5.288 8.301 1.00 84.88 84 SER A C 1
ATOM 652 O O . SER A 1 84 ? -15.198 -5.027 9.355 1.00 84.88 84 SER A O 1
ATOM 654 N N . ASN A 1 85 ? -15.269 -5.814 7.254 1.00 79.75 85 ASN A N 1
ATOM 655 C CA . ASN A 1 85 ? -16.717 -6.060 7.202 1.00 79.75 85 ASN A CA 1
ATOM 656 C C . ASN A 1 85 ? -17.201 -7.287 7.987 1.00 79.75 85 ASN A C 1
ATOM 658 O O . ASN A 1 85 ? -18.390 -7.394 8.271 1.00 79.75 85 ASN A O 1
ATOM 662 N N . ALA A 1 86 ? -16.318 -8.242 8.281 1.00 74.06 86 ALA A N 1
ATOM 663 C CA . ALA A 1 86 ? -16.704 -9.513 8.890 1.00 74.06 86 ALA A CA 1
ATOM 664 C C . ALA A 1 86 ? -17.034 -9.403 10.389 1.00 74.06 86 ALA A C 1
ATOM 666 O O . ALA A 1 86 ? -17.544 -10.365 10.961 1.00 74.06 86 ALA A O 1
ATOM 667 N N . GLU A 1 87 ? -16.752 -8.265 11.029 1.00 63.72 87 GLU A N 1
ATOM 668 C CA . GLU A 1 87 ? -17.138 -8.046 12.420 1.00 63.72 87 GLU A CA 1
ATOM 669 C C . GLU A 1 87 ? -18.534 -7.418 12.547 1.00 63.72 87 GLU A C 1
ATOM 671 O O . GLU A 1 87 ? -18.855 -6.475 11.815 1.00 63.72 87 GLU A O 1
ATOM 676 N N . PRO A 1 88 ? -19.348 -7.890 13.515 1.00 57.16 88 PRO A N 1
ATOM 677 C CA . PRO A 1 88 ? -20.551 -7.187 13.939 1.00 57.16 88 PRO A CA 1
ATOM 678 C C . PRO A 1 88 ? -20.221 -5.734 14.282 1.00 57.16 88 PRO A C 1
ATOM 680 O O . PRO A 1 88 ? -19.145 -5.455 14.814 1.00 57.16 88 PRO A O 1
ATOM 683 N N . THR A 1 89 ? -21.152 -4.818 14.001 1.00 55.84 89 THR A N 1
ATOM 684 C CA . THR A 1 89 ? -21.025 -3.392 14.321 1.00 55.84 89 THR A CA 1
ATOM 685 C C . THR A 1 89 ? -20.453 -3.226 15.730 1.00 55.84 89 THR A C 1
ATOM 687 O O . THR A 1 89 ? -21.009 -3.819 16.665 1.00 55.84 89 THR A O 1
ATOM 690 N N . PRO A 1 90 ? -19.340 -2.488 15.897 1.00 52.41 90 PRO A N 1
ATOM 691 C CA . PRO A 1 90 ? -18.674 -2.422 17.181 1.00 52.41 90 PRO A CA 1
ATOM 692 C C . PRO A 1 90 ? -19.660 -1.924 18.233 1.00 52.41 90 PRO A C 1
ATOM 694 O O . PRO A 1 90 ? -20.340 -0.912 18.045 1.00 52.41 90 PRO A O 1
ATOM 697 N N . ARG A 1 91 ? -19.747 -2.652 19.348 1.00 53.78 91 ARG A N 1
ATOM 698 C CA . ARG A 1 91 ? -20.345 -2.104 20.564 1.00 53.78 91 ARG A CA 1
ATOM 699 C C . ARG A 1 91 ? -19.589 -0.810 20.931 1.00 53.78 91 ARG A C 1
ATOM 701 O O . ARG A 1 91 ? -18.430 -0.668 20.544 1.00 53.78 91 ARG A O 1
ATOM 708 N N . PRO A 1 92 ? -20.188 0.132 21.676 1.00 50.00 92 PRO A N 1
ATOM 709 C CA . PRO A 1 92 ? -19.530 1.393 22.044 1.00 50.00 92 PRO A CA 1
ATOM 710 C C . PRO A 1 92 ? -18.166 1.238 22.755 1.00 50.00 92 PRO A C 1
ATOM 712 O O . PRO A 1 92 ? -17.393 2.190 22.810 1.00 50.00 92 PRO A O 1
ATOM 715 N N . ASP A 1 93 ? -17.877 0.052 23.296 1.00 51.81 93 ASP A N 1
ATOM 716 C CA . ASP A 1 93 ? -16.651 -0.368 23.985 1.00 51.81 93 ASP A CA 1
ATOM 717 C C . ASP A 1 93 ? -15.676 -1.193 23.113 1.00 51.81 93 ASP A C 1
ATOM 719 O O . ASP A 1 93 ? -14.589 -1.552 23.570 1.00 51.81 93 ASP A O 1
ATOM 723 N N . ALA A 1 94 ? -16.029 -1.506 21.864 1.00 58.94 94 ALA A N 1
ATOM 724 C CA . ALA A 1 94 ? -15.195 -2.309 20.977 1.00 58.94 94 ALA A CA 1
ATOM 725 C C . ALA A 1 94 ? -13.993 -1.512 20.447 1.00 58.94 94 ALA A C 1
ATOM 727 O O . ALA A 1 94 ? -14.087 -0.328 20.115 1.00 58.94 94 ALA A O 1
ATOM 728 N N . ARG A 1 95 ? -12.840 -2.186 20.348 1.00 64.19 95 ARG A N 1
ATOM 729 C CA . ARG A 1 95 ? -11.611 -1.601 19.804 1.00 64.19 95 ARG A CA 1
ATOM 730 C C . ARG A 1 95 ? -11.848 -1.240 18.330 1.00 64.19 95 ARG A C 1
ATOM 732 O O . ARG A 1 95 ? -12.089 -2.143 17.535 1.00 64.19 95 ARG A O 1
ATOM 739 N N . PRO A 1 96 ? -11.720 0.033 17.919 1.00 79.88 96 PRO A N 1
ATOM 740 C CA . PRO A 1 96 ? -11.874 0.444 16.520 1.00 79.88 96 PRO A CA 1
ATOM 741 C C . PRO A 1 96 ? -10.663 0.035 15.659 1.00 79.88 96 PRO A C 1
ATOM 743 O O . PRO A 1 96 ? -10.368 0.672 14.655 1.00 79.88 96 PRO A O 1
ATOM 746 N N . HIS A 1 97 ? -9.905 -0.987 16.056 1.00 88.69 97 HIS A N 1
ATOM 747 C CA . HIS A 1 97 ? -8.690 -1.413 15.381 1.00 88.69 97 HIS A CA 1
ATOM 748 C C . HIS A 1 97 ? -8.466 -2.921 15.512 1.00 88.69 97 HIS A C 1
ATOM 750 O O . HIS A 1 97 ? -8.761 -3.502 16.554 1.00 88.69 97 HIS A O 1
ATOM 756 N N . ARG A 1 98 ? -7.900 -3.539 14.471 1.00 91.56 98 ARG A N 1
ATOM 757 C CA . ARG A 1 98 ? -7.512 -4.956 14.463 1.00 91.56 98 ARG A CA 1
ATOM 758 C C . ARG A 1 98 ? -6.353 -5.246 13.518 1.00 91.56 98 ARG A C 1
ATOM 760 O O . ARG A 1 98 ? -6.203 -4.589 12.482 1.00 91.56 98 ARG A O 1
ATOM 767 N N . SER A 1 99 ? -5.582 -6.282 13.830 1.00 92.88 99 SER A N 1
ATOM 768 C CA . SER A 1 99 ? -4.590 -6.829 12.908 1.00 92.88 99 SER A CA 1
ATOM 769 C C . SER A 1 99 ? -5.166 -7.967 12.047 1.00 92.88 99 SER A C 1
ATOM 771 O O . SER A 1 99 ? -6.178 -8.593 12.381 1.00 92.88 99 SER A O 1
ATOM 773 N N . ALA A 1 100 ? -4.548 -8.203 10.891 1.00 93.06 100 ALA A N 1
ATOM 774 C CA . ALA A 1 100 ? -4.843 -9.304 9.981 1.00 93.06 100 ALA A CA 1
ATOM 775 C C . ALA A 1 100 ? -3.531 -9.943 9.506 1.00 93.06 100 ALA A C 1
ATOM 777 O O . ALA A 1 100 ? -2.658 -9.260 8.974 1.00 93.06 100 ALA A O 1
ATOM 778 N N . LEU A 1 101 ? -3.382 -11.251 9.684 1.00 89.81 101 LEU A N 1
ATOM 779 C CA . LEU A 1 101 ? -2.146 -11.998 9.450 1.00 89.81 101 LEU A CA 1
ATOM 780 C C . LEU A 1 101 ? -2.235 -12.834 8.157 1.00 89.81 101 LEU A C 1
ATOM 782 O O . LEU A 1 101 ? -3.240 -13.521 7.941 1.00 89.81 101 LEU A O 1
ATOM 786 N N . PRO A 1 102 ? -1.184 -12.875 7.312 1.00 87.00 102 PRO A N 1
ATOM 787 C CA . PRO A 1 102 ? -1.113 -13.838 6.212 1.00 87.00 102 PRO A CA 1
ATOM 788 C C . PRO A 1 102 ? -1.189 -15.288 6.692 1.00 87.00 102 PRO A C 1
ATOM 790 O O . PRO A 1 102 ? -0.722 -15.630 7.785 1.00 87.00 102 PRO A O 1
ATOM 793 N N . GLY A 1 103 ? -1.804 -16.146 5.876 1.00 84.44 103 GLY A N 1
ATOM 794 C CA . GLY A 1 103 ? -2.130 -17.533 6.216 1.00 84.44 103 GLY A CA 1
ATOM 795 C C . GLY A 1 103 ? -3.358 -17.672 7.124 1.00 84.44 103 GLY A C 1
ATOM 796 O O . GLY A 1 103 ? -4.305 -18.354 6.748 1.00 84.44 103 GLY A O 1
ATOM 797 N N . ARG A 1 104 ? -3.388 -16.989 8.278 1.00 86.50 104 ARG A N 1
ATOM 798 C CA . ARG A 1 104 ? -4.509 -17.072 9.240 1.00 86.50 104 ARG A CA 1
ATOM 799 C C . ARG A 1 104 ? -5.771 -16.385 8.726 1.00 86.50 104 ARG A C 1
ATOM 801 O O . ARG A 1 104 ? -6.844 -16.976 8.736 1.00 86.50 104 ARG A O 1
ATOM 808 N N . ASP A 1 105 ? -5.636 -15.148 8.260 1.00 89.69 105 ASP A N 1
ATOM 809 C CA . ASP A 1 105 ? -6.760 -14.338 7.788 1.00 89.69 105 ASP A CA 1
ATOM 810 C C . ASP A 1 105 ? -6.915 -14.402 6.262 1.00 89.69 105 ASP A C 1
ATOM 812 O O . ASP A 1 105 ? -7.715 -13.673 5.672 1.00 89.69 105 ASP A O 1
ATOM 816 N N . GLY A 1 106 ? -6.169 -15.286 5.592 1.00 89.12 106 GLY A N 1
ATOM 817 C CA . GLY A 1 106 ? -6.213 -15.455 4.139 1.00 89.12 106 GLY A CA 1
ATOM 818 C C . GLY A 1 106 ? -5.703 -14.242 3.353 1.00 89.12 106 GLY A C 1
ATOM 819 O O . GLY A 1 106 ? -6.097 -14.065 2.201 1.00 89.12 106 GLY A O 1
ATOM 820 N N . LEU A 1 107 ? -4.878 -13.379 3.962 1.00 90.94 107 LEU A N 1
ATOM 821 C CA . LEU A 1 107 ? -4.127 -12.371 3.208 1.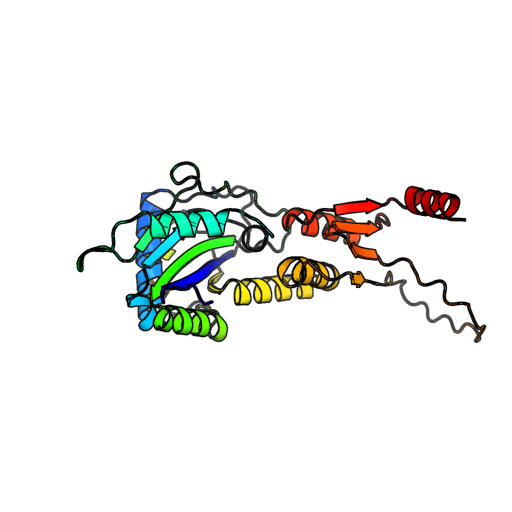00 90.94 107 LEU A CA 1
ATOM 822 C C . LEU A 1 107 ? -3.102 -13.066 2.296 1.00 90.94 107 LEU A C 1
ATOM 824 O O . LEU A 1 107 ? -2.528 -14.077 2.713 1.00 90.94 107 LEU A O 1
ATOM 828 N N . PRO A 1 108 ? -2.859 -12.542 1.079 1.00 89.50 108 PRO A N 1
ATOM 829 C CA . PRO A 1 108 ? -1.837 -13.089 0.197 1.00 89.50 108 PRO A CA 1
ATOM 830 C C . PRO A 1 108 ? -0.457 -12.985 0.850 1.00 89.50 108 PRO A C 1
ATOM 832 O O . PRO A 1 108 ? -0.175 -12.023 1.566 1.00 89.50 108 PRO A O 1
ATOM 835 N N . GLU A 1 109 ? 0.410 -13.956 0.586 1.00 89.75 109 GLU A N 1
ATOM 836 C CA . GLU A 1 109 ? 1.795 -13.896 1.047 1.00 89.75 109 GLU A CA 1
ATOM 837 C C . GLU A 1 109 ? 2.557 -12.763 0.356 1.00 89.75 109 GLU A C 1
ATOM 839 O O . GLU A 1 109 ? 2.421 -12.615 -0.863 1.00 89.75 109 GLU A O 1
ATOM 844 N N . PRO A 1 110 ? 3.367 -11.981 1.095 1.00 88.94 110 PRO A N 1
ATOM 845 C CA . PRO A 1 110 ? 4.293 -11.042 0.484 1.00 88.94 110 PRO A CA 1
ATOM 846 C C . PRO A 1 110 ? 5.285 -11.762 -0.433 1.00 88.94 110 PRO A C 1
ATOM 848 O O . PRO A 1 110 ? 5.977 -12.691 -0.012 1.00 88.94 110 PRO A O 1
ATOM 851 N N . GLN A 1 111 ? 5.372 -11.307 -1.673 1.00 83.25 111 GLN A N 1
ATOM 852 C CA . GLN A 1 111 ? 6.257 -11.835 -2.709 1.00 83.25 111 GLN A CA 1
ATOM 853 C C . GLN A 1 111 ? 7.554 -11.028 -2.808 1.00 83.25 111 GLN A C 1
ATOM 855 O O . GLN A 1 111 ? 8.588 -11.566 -3.200 1.00 83.25 111 GLN A O 1
ATOM 860 N N . GLY A 1 112 ? 7.517 -9.756 -2.403 1.00 76.19 112 GLY A N 1
ATOM 861 C CA . GLY A 1 112 ? 8.633 -8.831 -2.527 1.00 76.19 112 GLY A CA 1
ATOM 862 C C . GLY A 1 112 ? 8.876 -8.321 -3.943 1.00 76.19 112 GLY A C 1
ATOM 863 O O . GLY A 1 112 ? 8.306 -8.800 -4.920 1.00 76.19 112 GLY A O 1
ATOM 864 N N . CYS A 1 113 ? 9.751 -7.321 -4.032 1.00 68.69 113 CYS A N 1
ATOM 865 C CA . CYS A 1 113 ? 10.234 -6.748 -5.278 1.00 68.69 113 CYS A CA 1
ATOM 866 C C . CYS A 1 113 ? 11.750 -6.903 -5.348 1.00 68.69 113 CYS A C 1
ATOM 868 O O . CYS A 1 113 ? 12.449 -6.589 -4.386 1.00 68.69 113 CYS A O 1
ATOM 870 N N . ALA A 1 114 ? 12.264 -7.350 -6.493 1.00 57.53 114 ALA A N 1
ATOM 871 C CA . ALA A 1 114 ? 13.703 -7.413 -6.742 1.00 57.53 114 ALA A CA 1
ATOM 872 C C . ALA A 1 114 ? 14.329 -6.026 -6.999 1.00 57.53 114 ALA A C 1
ATOM 874 O O . ALA A 1 114 ? 15.543 -5.918 -7.160 1.00 57.53 114 ALA A O 1
ATOM 875 N N . SER A 1 115 ? 13.528 -4.953 -7.062 1.00 63.00 115 SER A N 1
ATOM 876 C CA . SER A 1 115 ? 14.044 -3.614 -7.346 1.00 63.00 115 SER A CA 1
ATOM 877 C C . SER A 1 115 ? 14.730 -3.005 -6.121 1.00 63.00 115 SER A C 1
ATOM 879 O O . SER A 1 115 ? 14.190 -3.029 -5.018 1.00 63.00 115 SER A O 1
ATOM 881 N N . GLY A 1 116 ? 15.877 -2.353 -6.327 1.00 62.16 116 GLY A N 1
ATOM 882 C CA . GLY A 1 116 ? 16.564 -1.573 -5.284 1.00 62.16 116 GLY A CA 1
ATOM 883 C C . GLY A 1 116 ? 15.802 -0.326 -4.807 1.00 62.16 116 GLY A C 1
ATOM 884 O O . GLY A 1 116 ? 16.340 0.451 -4.031 1.00 62.16 116 GLY A O 1
ATOM 885 N N . GLN A 1 117 ? 14.573 -0.113 -5.288 1.00 67.38 117 GLN A N 1
ATOM 886 C CA . GLN A 1 117 ? 13.670 0.978 -4.906 1.00 67.38 117 GLN A CA 1
ATOM 887 C C . GLN A 1 117 ? 12.528 0.483 -4.001 1.00 67.38 117 GLN A C 1
ATOM 889 O O . GLN A 1 117 ? 11.515 1.167 -3.848 1.00 67.38 117 GLN A O 1
ATOM 894 N N . ALA A 1 118 ? 12.674 -0.724 -3.446 1.00 70.69 118 ALA A N 1
ATOM 895 C CA . ALA A 1 118 ? 11.700 -1.362 -2.579 1.00 70.69 118 ALA A CA 1
ATOM 896 C C . ALA A 1 118 ? 11.375 -0.482 -1.365 1.00 70.69 118 ALA A C 1
ATOM 898 O O . ALA A 1 118 ? 12.230 -0.212 -0.522 1.00 70.69 118 ALA A O 1
ATOM 899 N N . LEU A 1 119 ? 10.116 -0.060 -1.269 1.00 83.44 119 LEU A N 1
ATOM 900 C CA . LEU A 1 119 ? 9.577 0.621 -0.099 1.00 83.44 119 LEU A CA 1
ATOM 901 C C . LEU A 1 119 ? 8.750 -0.399 0.682 1.00 83.44 119 LEU A C 1
ATOM 903 O O . LEU A 1 119 ? 7.740 -0.894 0.178 1.00 83.44 119 LEU A O 1
ATOM 907 N N . LEU A 1 120 ? 9.194 -0.746 1.893 1.00 87.81 120 LEU A N 1
ATOM 908 C CA . LEU A 1 120 ? 8.489 -1.713 2.734 1.00 87.81 120 LEU A CA 1
ATOM 909 C C . LEU A 1 120 ? 7.235 -1.071 3.316 1.00 87.81 120 LEU A C 1
ATOM 911 O O . LEU A 1 120 ? 7.281 0.033 3.853 1.00 87.81 120 LEU A O 1
ATOM 915 N N . THR A 1 121 ? 6.113 -1.778 3.239 1.00 91.38 121 THR A N 1
ATOM 916 C CA . THR A 1 121 ? 4.807 -1.255 3.635 1.00 91.38 121 THR A CA 1
ATOM 917 C C . THR A 1 121 ? 4.010 -2.249 4.469 1.00 91.38 121 THR A C 1
ATOM 919 O O . THR A 1 121 ? 4.044 -3.454 4.219 1.00 91.38 121 THR A O 1
ATOM 922 N N . LEU A 1 122 ? 3.252 -1.736 5.437 1.00 94.00 122 LEU A N 1
ATOM 923 C CA . LEU A 1 122 ? 2.162 -2.447 6.099 1.00 94.00 122 LEU A CA 1
ATOM 924 C C . LEU A 1 122 ? 0.831 -1.849 5.607 1.00 94.00 122 LEU A C 1
ATOM 926 O O . LEU A 1 122 ? 0.549 -0.683 5.898 1.00 94.00 122 LEU A O 1
ATOM 930 N N . PRO A 1 123 ? 0.021 -2.590 4.834 1.00 95.12 123 PRO A N 1
ATOM 931 C CA . PRO A 1 123 ? -1.228 -2.085 4.275 1.00 95.12 123 PRO A CA 1
ATOM 932 C C . PRO A 1 123 ? -2.281 -1.916 5.371 1.00 95.12 123 PRO A C 1
ATOM 934 O O . PRO A 1 123 ? -2.361 -2.725 6.294 1.00 95.12 123 PRO A O 1
ATOM 937 N N . PHE A 1 124 ? -3.148 -0.918 5.242 1.00 95.00 124 PHE A N 1
ATOM 938 C CA . PHE A 1 124 ? -4.300 -0.757 6.118 1.00 95.00 124 PHE A CA 1
ATOM 939 C C . PHE A 1 124 ? -5.569 -0.366 5.360 1.00 95.00 124 PHE A C 1
ATOM 941 O O . PHE A 1 124 ? -5.529 0.195 4.262 1.00 95.00 124 PHE A O 1
ATOM 948 N N . VAL A 1 125 ? -6.707 -0.637 5.994 1.00 94.31 125 VAL A N 1
ATOM 949 C CA . VAL A 1 125 ? -8.028 -0.142 5.600 1.00 94.31 125 VAL A CA 1
ATOM 950 C C . VAL A 1 125 ? -8.623 0.645 6.759 1.00 94.31 125 VAL A C 1
ATOM 952 O O . VAL A 1 125 ? -8.587 0.173 7.895 1.00 94.31 125 VAL A O 1
ATOM 955 N N . LEU A 1 126 ? -9.166 1.825 6.462 1.00 92.44 126 LEU A N 1
ATOM 956 C CA . LEU A 1 126 ? -10.034 2.581 7.361 1.00 92.44 126 LEU A CA 1
ATOM 957 C C . LEU A 1 126 ? -11.456 2.548 6.810 1.00 92.44 126 LEU A C 1
ATOM 959 O O . LEU A 1 126 ? -11.658 2.823 5.626 1.00 92.44 126 LEU A O 1
ATOM 963 N N . GLU A 1 127 ? -12.430 2.229 7.652 1.00 90.56 127 GLU A N 1
ATOM 964 C CA . GLU A 1 127 ? -13.826 2.111 7.237 1.00 90.56 127 GLU A CA 1
ATOM 965 C C . GLU A 1 127 ? -14.786 2.711 8.267 1.00 90.56 127 GLU A C 1
ATOM 967 O O . GLU A 1 127 ? -14.665 2.456 9.464 1.00 90.56 127 GLU A O 1
ATOM 972 N N . GLY A 1 128 ? -15.763 3.483 7.798 1.00 89.12 128 GLY A N 1
ATOM 973 C CA . GLY A 1 128 ? -16.785 4.113 8.631 1.00 89.12 128 GLY A CA 1
ATOM 974 C C . GLY A 1 128 ? -17.723 4.972 7.790 1.00 89.12 128 GLY A C 1
ATOM 975 O O . GLY A 1 128 ? -17.927 4.690 6.609 1.00 89.12 128 GLY A O 1
ATOM 976 N N . GLU A 1 129 ? -18.276 6.029 8.377 1.00 89.88 129 GLU A N 1
ATOM 977 C CA . GLU A 1 129 ? -19.093 7.002 7.643 1.00 89.88 129 GLU A CA 1
ATOM 978 C C . GLU A 1 129 ? -18.281 7.712 6.543 1.00 89.88 129 GLU A C 1
ATOM 980 O O . GLU A 1 129 ? -17.058 7.888 6.642 1.00 89.88 129 GLU A O 1
ATOM 985 N N . ILE A 1 130 ? -18.956 8.106 5.462 1.00 88.69 130 ILE A N 1
ATOM 986 C CA . ILE A 1 130 ? -18.309 8.663 4.269 1.00 88.69 130 ILE A CA 1
ATOM 987 C C . ILE A 1 130 ? -17.615 9.996 4.537 1.00 88.69 130 ILE A C 1
ATOM 989 O O . ILE A 1 130 ? -16.515 10.203 4.017 1.00 88.69 130 ILE A O 1
ATOM 993 N N . GLU A 1 131 ? -18.193 10.887 5.341 1.00 91.50 131 GLU A N 1
ATOM 994 C CA . GLU A 1 131 ? -17.606 12.197 5.627 1.00 91.50 131 GLU A CA 1
ATOM 995 C C . GLU A 1 131 ? -16.270 12.079 6.388 1.00 91.50 131 GLU A C 1
ATOM 997 O O . GLU A 1 131 ? -15.267 12.561 5.846 1.00 91.50 131 GLU A O 1
ATOM 1002 N N . PRO A 1 132 ? -16.170 11.382 7.542 1.00 91.31 132 PRO A N 1
ATOM 1003 C CA . PRO A 1 132 ? -14.887 11.195 8.223 1.00 91.31 132 PRO A CA 1
ATOM 1004 C C . PRO A 1 132 ? -13.843 10.483 7.357 1.00 91.31 132 PRO A C 1
ATOM 1006 O O . PRO A 1 132 ? -12.689 10.907 7.294 1.00 91.31 132 PRO A O 1
ATOM 1009 N N . ALA A 1 133 ? -14.248 9.449 6.611 1.00 91.31 133 ALA A N 1
ATOM 1010 C CA . ALA A 1 133 ? -13.352 8.741 5.696 1.00 91.31 133 ALA A CA 1
ATOM 1011 C C . ALA A 1 133 ? -12.811 9.662 4.588 1.00 91.31 133 ALA A C 1
ATOM 1013 O O . ALA A 1 133 ? -11.633 9.588 4.229 1.00 91.31 133 ALA A O 1
ATOM 1014 N N . THR A 1 134 ? -13.655 10.555 4.062 1.00 92.12 134 THR A N 1
ATOM 1015 C CA . THR A 1 134 ? -13.256 11.556 3.064 1.00 92.12 134 THR A CA 1
ATOM 1016 C C . THR A 1 134 ? -12.194 12.491 3.615 1.00 92.12 134 THR A C 1
ATOM 1018 O O . THR A 1 134 ? -11.196 12.749 2.935 1.00 92.12 134 THR A O 1
ATOM 1021 N N . GLU A 1 135 ? -12.397 13.008 4.825 1.00 91.44 135 GLU A N 1
ATOM 1022 C CA . GLU A 1 135 ? -11.464 13.967 5.408 1.00 91.44 135 GLU A CA 1
ATOM 1023 C C . GLU A 1 135 ? -10.148 13.298 5.805 1.00 91.44 135 GLU A C 1
ATOM 1025 O O . GLU A 1 135 ? -9.079 13.819 5.481 1.00 91.44 135 GLU A O 1
ATOM 1030 N N . THR A 1 136 ? -10.195 12.082 6.360 1.00 90.69 136 THR A N 1
ATOM 1031 C CA . THR A 1 136 ? -8.979 11.301 6.615 1.00 90.69 136 THR A CA 1
ATOM 1032 C C . THR A 1 136 ? -8.194 11.035 5.329 1.00 90.69 136 THR A C 1
ATOM 1034 O O . THR A 1 136 ? -6.980 11.239 5.307 1.00 90.69 136 THR A O 1
ATOM 1037 N N . LEU A 1 137 ? -8.852 10.659 4.223 1.00 91.62 137 LEU A N 1
ATOM 1038 C CA . LEU A 1 137 ? -8.173 10.489 2.931 1.00 91.62 137 LEU A CA 1
ATOM 1039 C C . LEU A 1 137 ? -7.505 11.790 2.460 1.00 91.62 137 LEU A C 1
ATOM 1041 O O . LEU A 1 137 ? -6.341 11.772 2.055 1.00 91.62 137 LEU A O 1
ATOM 1045 N N . ARG A 1 138 ? -8.207 12.928 2.540 1.00 90.56 138 ARG A N 1
ATOM 1046 C CA . ARG A 1 138 ? -7.646 14.243 2.176 1.00 90.56 138 ARG A CA 1
ATOM 1047 C C . ARG A 1 138 ? -6.464 14.631 3.053 1.00 90.56 138 ARG A C 1
ATOM 1049 O O . ARG A 1 138 ? -5.534 15.276 2.568 1.00 90.56 138 ARG A O 1
ATOM 1056 N N . HIS A 1 139 ? -6.502 14.285 4.334 1.00 88.00 139 HIS A N 1
ATOM 1057 C CA . HIS A 1 139 ? -5.401 14.540 5.254 1.00 88.00 139 HIS A CA 1
ATOM 1058 C C . HIS A 1 139 ? -4.176 13.697 4.896 1.00 88.00 139 HIS A C 1
ATOM 1060 O O . HIS A 1 139 ? -3.085 14.250 4.760 1.00 88.00 139 HIS A O 1
ATOM 1066 N N . LEU A 1 140 ? -4.351 12.391 4.665 1.00 86.94 140 LEU A N 1
ATOM 1067 C CA . LEU A 1 140 ? -3.272 11.501 4.211 1.00 86.94 140 LEU A CA 1
ATOM 1068 C C . LEU A 1 140 ? -2.647 11.985 2.893 1.00 86.94 140 LEU A C 1
ATOM 1070 O O . LEU A 1 140 ? -1.430 11.930 2.712 1.00 86.94 140 LEU A O 1
ATOM 1074 N N . ASP A 1 141 ? -3.478 12.493 1.985 1.00 87.50 141 ASP A N 1
ATOM 1075 C CA . ASP A 1 141 ? -3.046 13.030 0.700 1.00 87.50 141 ASP A CA 1
ATOM 1076 C C . ASP A 1 141 ? -2.216 14.315 0.818 1.00 87.50 141 ASP A C 1
ATOM 1078 O O . ASP A 1 141 ? -1.234 14.478 0.094 1.00 87.50 141 ASP A O 1
ATOM 1082 N N . ARG A 1 142 ? -2.603 15.231 1.712 1.00 83.19 142 ARG A N 1
ATOM 1083 C CA . ARG A 1 142 ? -1.915 16.520 1.897 1.00 83.19 142 ARG A CA 1
ATOM 1084 C C . ARG A 1 142 ? -0.629 16.390 2.696 1.00 83.19 142 ARG A C 1
ATOM 1086 O O . ARG A 1 142 ? 0.362 17.030 2.364 1.00 83.19 142 ARG A O 1
ATOM 1093 N N . ASN A 1 143 ? -0.663 15.584 3.749 1.00 72.12 143 ASN A N 1
ATOM 1094 C CA . ASN A 1 143 ? 0.350 15.651 4.793 1.00 72.12 143 ASN A CA 1
ATOM 1095 C C . ASN A 1 143 ? 1.393 14.537 4.697 1.00 72.12 143 ASN A C 1
ATOM 1097 O O . ASN A 1 143 ? 2.357 14.609 5.454 1.00 72.12 143 ASN A O 1
ATOM 1101 N N . ARG A 1 144 ? 1.210 13.537 3.802 1.00 65.44 144 ARG A N 1
ATOM 1102 C CA . ARG A 1 144 ? 2.098 12.359 3.639 1.00 65.44 144 ARG A CA 1
ATOM 1103 C C . ARG A 1 144 ? 2.658 11.923 4.996 1.00 65.44 144 ARG A C 1
ATOM 1105 O O . ARG A 1 144 ? 3.866 11.969 5.217 1.00 65.44 144 ARG A O 1
ATOM 1112 N N . MET A 1 145 ? 1.740 11.700 5.940 1.00 57.47 145 MET A N 1
ATOM 1113 C CA . MET A 1 145 ? 2.012 11.888 7.365 1.00 57.47 145 MET A CA 1
ATOM 1114 C C . MET A 1 145 ? 3.301 11.177 7.803 1.00 57.47 145 MET A C 1
ATOM 1116 O O . MET A 1 145 ? 3.451 9.998 7.520 1.00 57.47 145 MET A O 1
ATOM 1120 N N . LEU A 1 146 ? 4.121 11.885 8.591 1.00 53.50 146 LEU A N 1
ATOM 1121 C CA . LEU A 1 146 ? 5.308 11.458 9.354 1.00 53.50 146 LEU A CA 1
ATOM 1122 C C . LEU A 1 146 ? 6.637 11.287 8.578 1.00 53.50 146 LEU A C 1
ATOM 1124 O O . LEU A 1 146 ? 7.242 10.224 8.529 1.00 53.50 146 LEU A O 1
ATOM 1128 N N . ALA A 1 147 ? 7.238 12.406 8.167 1.00 46.91 147 ALA A N 1
ATOM 1129 C CA . ALA A 1 147 ? 8.677 12.540 8.420 1.00 46.91 147 ALA A CA 1
ATOM 1130 C C . ALA A 1 147 ? 8.855 12.558 9.945 1.00 46.91 147 ALA A C 1
ATOM 1132 O O . ALA A 1 147 ? 8.158 13.331 10.596 1.00 46.91 147 ALA A O 1
ATOM 1133 N N . TYR A 1 148 ? 9.692 11.678 10.501 1.00 49.97 148 TYR A N 1
ATOM 1134 C CA . TYR A 1 148 ? 10.003 11.510 11.931 1.00 49.97 148 TYR A CA 1
ATOM 1135 C C . TYR A 1 148 ? 9.620 12.723 12.811 1.00 49.97 148 TYR A C 1
ATOM 1137 O O . TYR A 1 148 ? 10.427 13.620 13.052 1.00 49.97 148 TY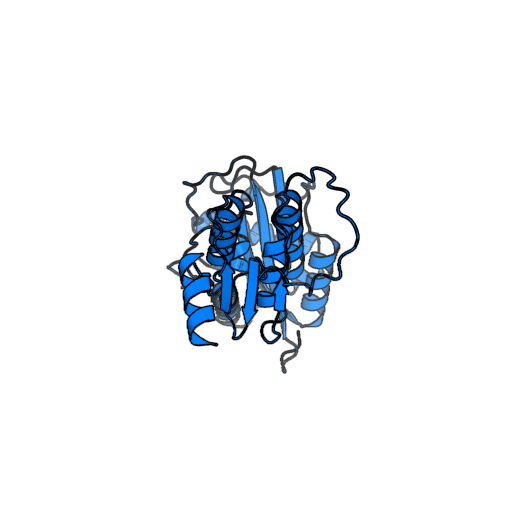R A O 1
ATOM 1145 N N . THR A 1 149 ? 8.370 12.782 13.289 1.00 47.94 149 THR A N 1
ATOM 1146 C CA . THR A 1 149 ? 7.981 13.766 14.307 1.00 47.94 149 THR A CA 1
ATOM 1147 C C . THR A 1 149 ? 8.089 13.107 15.680 1.00 47.94 149 THR A C 1
ATOM 1149 O O . THR A 1 149 ? 7.946 11.886 15.796 1.00 47.94 149 THR A O 1
ATOM 1152 N N . PRO A 1 150 ? 8.259 13.887 16.761 1.00 45.59 150 PRO A N 1
ATOM 1153 C CA . PRO A 1 150 ? 8.230 13.400 18.144 1.00 45.59 150 PRO A CA 1
ATOM 1154 C C . PRO A 1 150 ? 6.988 12.571 18.550 1.00 45.59 150 PRO A C 1
ATOM 1156 O O . PRO A 1 150 ? 6.940 12.088 19.677 1.00 45.59 150 PRO A O 1
ATOM 1159 N N . ARG A 1 151 ? 5.994 12.389 17.663 1.00 48.50 151 ARG A N 1
ATOM 1160 C CA . ARG A 1 151 ? 4.800 11.545 17.844 1.00 48.50 151 ARG A CA 1
ATOM 1161 C C . ARG A 1 151 ? 5.009 10.067 17.492 1.00 48.50 151 ARG A C 1
ATOM 1163 O O . ARG A 1 151 ? 4.248 9.237 17.969 1.00 48.50 151 ARG A O 1
ATOM 1170 N N . ALA A 1 152 ? 6.064 9.702 16.759 1.00 52.72 152 ALA A N 1
ATOM 1171 C CA . ALA A 1 152 ? 6.440 8.295 16.550 1.00 52.72 152 ALA A CA 1
ATOM 1172 C C . ALA A 1 152 ? 7.111 7.646 17.786 1.00 52.72 152 ALA A C 1
ATOM 1174 O O . ALA A 1 152 ? 7.636 6.544 17.697 1.00 52.72 152 ALA A O 1
ATOM 1175 N N . ARG A 1 153 ? 7.079 8.296 18.959 1.00 58.53 153 ARG A N 1
ATOM 1176 C CA . ARG A 1 153 ? 7.625 7.790 20.234 1.00 58.53 153 ARG A CA 1
ATOM 1177 C C . ARG A 1 153 ? 6.683 6.806 20.942 1.00 58.53 153 ARG A C 1
ATOM 1179 O O . ARG A 1 153 ? 6.543 6.844 22.161 1.00 58.53 153 ARG A O 1
ATOM 1186 N N . HIS A 1 154 ? 5.980 5.966 20.188 1.00 70.00 154 HIS A N 1
ATOM 1187 C CA . HIS A 1 154 ? 5.275 4.836 20.780 1.00 70.00 154 HIS A CA 1
ATOM 1188 C C . HIS A 1 154 ? 6.212 3.630 20.750 1.00 70.00 154 HIS A C 1
ATOM 1190 O O . HIS A 1 154 ? 6.749 3.327 19.691 1.00 70.00 154 HIS A O 1
ATOM 1196 N N . VAL A 1 155 ? 6.358 2.906 21.865 1.00 71.81 155 VAL A N 1
ATOM 1197 C CA . VAL A 1 155 ? 7.272 1.746 21.981 1.00 71.81 155 VAL A CA 1
ATOM 1198 C C . VAL A 1 155 ? 7.037 0.676 20.903 1.00 71.81 155 VAL A C 1
ATOM 1200 O O . VAL A 1 155 ? 7.942 -0.047 20.511 1.00 71.81 155 VAL A O 1
ATOM 1203 N N . ALA A 1 156 ? 5.824 0.614 20.346 1.00 77.88 156 ALA A N 1
ATOM 1204 C CA . ALA A 1 156 ? 5.512 -0.262 19.216 1.00 77.88 156 ALA A CA 1
ATOM 1205 C C . ALA A 1 156 ? 6.334 0.042 17.944 1.00 77.88 156 ALA A C 1
ATOM 1207 O O . ALA A 1 156 ? 6.511 -0.851 17.127 1.00 77.88 156 ALA A O 1
ATOM 1208 N N . PHE A 1 157 ? 6.845 1.268 17.770 1.00 81.44 157 PHE A N 1
ATOM 1209 C CA . PHE A 1 157 ? 7.752 1.638 16.674 1.00 81.44 157 PHE A CA 1
ATOM 1210 C C . PHE A 1 157 ? 9.223 1.288 16.957 1.00 81.44 157 PHE A C 1
ATOM 1212 O O . PHE A 1 157 ? 10.071 1.461 16.087 1.00 81.44 157 PHE A O 1
ATOM 1219 N N . GLU A 1 158 ? 9.510 0.749 18.142 1.00 82.00 158 GLU A N 1
ATOM 1220 C CA . GLU A 1 158 ? 10.827 0.264 18.571 1.00 82.00 158 GLU A CA 1
ATOM 1221 C C . GLU A 1 158 ? 10.886 -1.276 18.598 1.00 82.00 158 GLU A C 1
ATOM 1223 O O . GLU A 1 158 ? 11.881 -1.859 19.031 1.00 82.00 158 GLU A O 1
ATOM 1228 N N . LEU A 1 159 ? 9.827 -1.959 18.138 1.00 81.50 159 LEU A N 1
ATOM 1229 C CA . LEU A 1 159 ? 9.773 -3.420 18.111 1.00 81.50 159 LEU A CA 1
ATOM 1230 C C . LEU A 1 159 ? 10.908 -3.988 17.237 1.00 81.50 159 LEU A C 1
ATOM 1232 O O . LEU A 1 159 ? 11.060 -3.558 16.092 1.00 81.50 159 LEU A O 1
ATOM 1236 N N . PRO A 1 160 ? 11.641 -5.023 17.694 1.00 80.12 160 PRO A N 1
ATOM 1237 C CA . PRO A 1 160 ? 12.739 -5.624 16.924 1.00 80.12 160 PRO A CA 1
ATOM 1238 C C . PRO A 1 160 ? 12.317 -6.182 15.557 1.00 80.12 160 PRO A C 1
ATOM 1240 O O . PRO A 1 160 ? 13.136 -6.357 14.653 1.00 80.12 160 PRO A O 1
ATOM 1243 N N . THR A 1 161 ? 11.031 -6.492 15.392 1.00 80.50 161 THR A N 1
ATOM 1244 C CA . THR A 1 161 ? 10.464 -6.987 14.135 1.00 80.50 161 THR A CA 1
ATOM 1245 C C . THR A 1 161 ? 10.268 -5.885 13.089 1.00 80.50 161 THR A C 1
ATOM 1247 O O . THR A 1 161 ? 10.217 -6.197 11.892 1.00 80.50 161 THR A O 1
ATOM 1250 N N . LEU A 1 162 ? 10.259 -4.605 13.480 1.00 81.56 162 LEU A N 1
ATOM 1251 C CA . LEU A 1 162 ? 10.217 -3.460 12.565 1.00 81.56 162 LEU A CA 1
ATOM 1252 C C . LEU A 1 162 ? 11.564 -3.189 11.896 1.00 81.56 162 LEU A C 1
ATOM 1254 O O . LEU A 1 162 ? 12.597 -3.313 12.556 1.00 81.56 162 LEU A O 1
ATOM 1258 N N . PRO A 1 163 ? 11.586 -2.842 10.589 1.00 79.69 163 PRO A N 1
ATOM 1259 C CA . PRO A 1 163 ? 12.818 -2.433 9.926 1.00 79.69 163 PRO A CA 1
ATOM 1260 C C . PRO A 1 163 ? 13.511 -1.314 10.683 1.00 79.69 163 PRO A C 1
ATOM 1262 O O . PRO A 1 163 ? 12.861 -0.456 11.259 1.00 79.69 163 PRO A O 1
ATOM 1265 N N . ALA A 1 164 ? 14.842 -1.308 10.673 1.00 80.19 164 ALA A N 1
ATOM 1266 C CA . ALA A 1 164 ? 15.547 -0.089 11.024 1.00 80.19 164 ALA A CA 1
ATOM 1267 C C . ALA A 1 164 ? 15.211 0.928 9.929 1.00 80.19 164 ALA A C 1
ATOM 1269 O O . ALA A 1 164 ? 15.499 0.664 8.763 1.00 80.19 164 ALA A O 1
ATOM 1270 N N . PHE A 1 165 ? 14.573 2.040 10.279 1.00 80.81 165 PHE A N 1
ATOM 1271 C CA . PHE A 1 165 ? 14.106 3.043 9.323 1.00 80.81 165 PHE A CA 1
ATOM 1272 C C . PHE A 1 165 ? 14.595 4.442 9.698 1.00 80.81 165 PHE A C 1
ATOM 1274 O O . PHE A 1 165 ? 14.796 4.748 10.875 1.00 80.81 165 PHE A O 1
ATOM 1281 N N . ASP A 1 166 ? 14.790 5.284 8.688 1.00 78.31 166 ASP A N 1
ATOM 1282 C CA . ASP A 1 166 ? 15.049 6.718 8.855 1.00 78.31 166 ASP A CA 1
ATOM 1283 C C . ASP A 1 166 ? 13.745 7.507 8.939 1.00 78.31 166 ASP A C 1
ATOM 1285 O O . ASP A 1 166 ? 13.633 8.467 9.703 1.00 78.31 166 ASP A O 1
ATOM 1289 N N . ALA A 1 167 ? 12.729 7.056 8.203 1.00 80.38 167 ALA A N 1
ATOM 1290 C CA . ALA A 1 167 ? 11.401 7.640 8.210 1.00 80.38 167 ALA A CA 1
ATOM 1291 C C . ALA A 1 167 ? 10.322 6.557 8.124 1.00 80.38 167 ALA A C 1
ATOM 1293 O O . ALA A 1 167 ? 10.527 5.483 7.558 1.00 80.38 167 ALA A O 1
ATOM 1294 N N . VAL A 1 168 ? 9.151 6.855 8.684 1.00 84.19 168 VAL A N 1
ATOM 1295 C CA . VAL A 1 168 ? 7.969 6.002 8.590 1.00 84.19 168 VAL A CA 1
ATOM 1296 C C . VAL A 1 168 ? 6.739 6.876 8.441 1.00 84.19 168 VAL A C 1
ATOM 1298 O O . VAL A 1 168 ? 6.512 7.730 9.290 1.00 84.19 168 VAL A O 1
ATOM 1301 N N . GLY A 1 169 ? 5.932 6.646 7.406 1.00 86.25 169 GLY A N 1
ATOM 1302 C CA . GLY A 1 169 ? 4.796 7.513 7.118 1.00 86.25 169 GLY A CA 1
ATOM 1303 C C . GLY A 1 169 ? 3.523 6.819 6.660 1.00 86.25 169 GLY A C 1
ATOM 1304 O O . GLY A 1 169 ? 3.555 5.697 6.159 1.00 86.25 169 GLY A O 1
ATOM 1305 N N . TYR A 1 170 ? 2.388 7.497 6.833 1.00 88.38 170 TYR A N 1
ATOM 1306 C CA . TYR A 1 170 ? 1.087 7.049 6.346 1.00 88.38 170 TYR A CA 1
ATOM 1307 C C . TYR A 1 170 ? 0.810 7.614 4.961 1.00 88.38 170 TYR A C 1
ATOM 1309 O O . TYR A 1 170 ? 0.803 8.828 4.741 1.00 88.38 170 TYR A O 1
ATOM 1317 N N . PHE A 1 171 ? 0.496 6.716 4.040 1.00 90.75 171 PHE A N 1
ATOM 1318 C CA . PHE A 1 171 ? 0.181 7.046 2.666 1.00 90.75 171 PHE A CA 1
ATOM 1319 C C . PHE A 1 171 ? -1.218 6.550 2.326 1.00 90.75 171 PHE A C 1
ATOM 1321 O O . PHE A 1 171 ? -1.576 5.408 2.612 1.00 90.75 171 PHE A O 1
ATOM 1328 N N . SER A 1 172 ? -2.000 7.389 1.651 1.00 91.56 172 SER A N 1
ATOM 1329 C CA . SER A 1 172 ? -3.071 6.873 0.802 1.00 91.56 172 SER A CA 1
ATOM 1330 C C . SER A 1 172 ? -2.458 6.104 -0.375 1.00 91.56 172 SER A C 1
ATOM 1332 O O . SER A 1 172 ? -1.287 6.301 -0.715 1.00 91.56 172 SER A O 1
ATOM 1334 N N . MET A 1 173 ? -3.255 5.297 -1.076 1.00 89.62 173 MET A N 1
ATOM 1335 C CA . MET A 1 173 ? -2.788 4.662 -2.318 1.00 89.62 173 MET A CA 1
ATOM 1336 C C . MET A 1 173 ? -2.287 5.680 -3.357 1.00 89.62 173 MET A C 1
ATOM 1338 O O . MET A 1 173 ? -1.322 5.415 -4.072 1.00 89.62 173 MET A O 1
ATOM 1342 N N . ARG A 1 174 ? -2.902 6.868 -3.412 1.00 88.25 174 ARG A N 1
ATOM 1343 C CA . ARG A 1 174 ? -2.503 7.947 -4.326 1.00 88.25 174 ARG A CA 1
ATOM 1344 C C . ARG A 1 174 ? -1.152 8.540 -3.937 1.00 88.25 174 ARG A C 1
ATOM 1346 O O . ARG A 1 174 ? -0.272 8.666 -4.785 1.00 88.25 174 ARG A O 1
ATOM 1353 N N . SER A 1 175 ? -0.965 8.866 -2.662 1.00 89.62 175 SER A N 1
ATOM 1354 C CA . SER A 1 175 ? 0.302 9.399 -2.162 1.00 89.62 175 SER A CA 1
ATOM 1355 C C . SER A 1 175 ? 1.434 8.382 -2.257 1.00 89.62 175 SER A C 1
ATOM 1357 O O . SER A 1 175 ? 2.553 8.781 -2.578 1.00 89.62 175 SER A O 1
ATOM 1359 N N . LEU A 1 176 ? 1.148 7.094 -2.021 1.00 89.75 176 LEU A N 1
ATOM 1360 C CA . LEU A 1 176 ? 2.107 5.994 -2.167 1.00 89.75 176 LEU A CA 1
ATOM 1361 C C 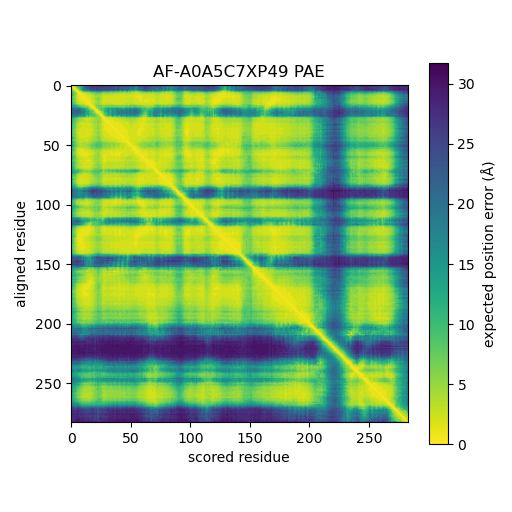. LEU A 1 176 ? 2.558 5.853 -3.625 1.00 89.75 176 LEU A C 1
ATOM 1363 O O . LEU A 1 176 ? 3.748 5.746 -3.898 1.00 89.75 176 LEU A O 1
ATOM 1367 N N . SER A 1 177 ? 1.612 5.921 -4.565 1.00 89.56 177 SER A N 1
ATOM 1368 C CA . SER A 1 177 ? 1.905 5.934 -6.001 1.00 89.56 177 SER A CA 1
ATOM 1369 C C . SER A 1 177 ? 2.815 7.104 -6.375 1.00 89.56 177 SER A C 1
ATOM 1371 O O . SER A 1 177 ? 3.803 6.917 -7.076 1.00 89.56 177 SER A O 1
ATOM 1373 N N . ALA A 1 178 ? 2.528 8.307 -5.874 1.00 89.06 178 ALA A N 1
ATOM 1374 C CA . ALA A 1 178 ? 3.358 9.482 -6.131 1.00 89.06 178 ALA A CA 1
ATOM 1375 C C . ALA A 1 178 ? 4.753 9.395 -5.476 1.00 89.06 178 ALA A C 1
ATOM 1377 O O . ALA A 1 178 ? 5.712 9.958 -5.997 1.00 89.06 178 ALA A O 1
ATOM 1378 N N . GLU A 1 179 ? 4.879 8.718 -4.333 1.00 88.44 179 GLU A N 1
ATOM 1379 C CA . GLU A 1 179 ? 6.171 8.459 -3.681 1.00 88.44 179 GLU A CA 1
ATOM 1380 C C . GLU A 1 179 ? 7.024 7.503 -4.521 1.00 88.44 179 GLU A C 1
ATOM 1382 O O . GLU A 1 179 ? 8.181 7.791 -4.833 1.00 88.44 179 GLU A O 1
ATOM 1387 N N . LEU A 1 180 ? 6.422 6.401 -4.972 1.00 87.38 180 LEU A N 1
ATOM 1388 C CA . LEU A 1 180 ? 7.094 5.417 -5.811 1.00 87.38 180 LEU A CA 1
ATOM 1389 C C . LEU A 1 180 ? 7.492 6.002 -7.176 1.00 87.38 180 LEU A C 1
ATOM 1391 O O . LEU A 1 180 ? 8.592 5.738 -7.659 1.00 87.38 180 LEU A O 1
ATOM 1395 N N . ALA A 1 181 ? 6.645 6.867 -7.747 1.00 88.25 181 ALA A N 1
ATOM 1396 C CA . ALA A 1 181 ? 6.963 7.646 -8.940 1.00 88.25 181 ALA A CA 1
ATOM 1397 C C . ALA A 1 181 ? 8.266 8.433 -8.761 1.00 88.25 181 ALA A C 1
ATOM 1399 O O . ALA A 1 181 ? 9.180 8.297 -9.571 1.00 88.25 181 ALA A O 1
ATOM 1400 N N . GLY A 1 182 ? 8.368 9.225 -7.685 1.00 87.69 182 GLY A N 1
ATOM 1401 C CA . GLY A 1 182 ? 9.554 10.030 -7.387 1.00 87.69 182 GLY A CA 1
ATOM 1402 C C . GLY A 1 182 ? 10.823 9.183 -7.319 1.00 87.69 182 GLY A C 1
ATOM 1403 O O . GLY A 1 182 ? 11.808 9.504 -7.981 1.00 87.69 182 GLY A O 1
ATOM 1404 N N . ARG A 1 183 ? 10.760 8.043 -6.618 1.00 86.81 183 ARG A N 1
ATOM 1405 C CA . ARG A 1 183 ? 11.872 7.082 -6.514 1.00 86.81 183 ARG A CA 1
ATOM 1406 C C . ARG A 1 183 ? 12.289 6.530 -7.879 1.00 86.81 183 ARG A C 1
ATOM 1408 O O . ARG A 1 183 ? 13.476 6.509 -8.206 1.00 86.81 183 ARG A O 1
ATOM 1415 N N . TYR A 1 184 ? 11.330 6.157 -8.725 1.00 86.75 184 TYR A N 1
ATOM 1416 C CA . TYR A 1 184 ? 11.625 5.695 -10.083 1.00 86.75 184 TYR A CA 1
ATOM 1417 C C . TYR A 1 184 ? 12.195 6.795 -10.977 1.00 86.75 184 TYR A C 1
ATOM 1419 O O . TYR A 1 184 ? 13.158 6.534 -11.695 1.00 86.75 184 TYR A O 1
ATOM 1427 N N . TYR A 1 185 ? 11.677 8.022 -10.917 1.00 85.94 185 TYR A N 1
ATOM 1428 C CA . TYR A 1 185 ? 12.244 9.147 -11.664 1.00 85.94 185 TYR A CA 1
ATOM 1429 C C . TYR A 1 185 ? 13.695 9.419 -11.257 1.00 85.94 185 TYR A C 1
ATOM 1431 O O . TYR A 1 185 ? 14.558 9.516 -12.131 1.00 85.94 185 TYR A O 1
ATOM 1439 N N . SER A 1 186 ? 13.990 9.451 -9.955 1.00 84.94 186 SER A N 1
ATOM 1440 C CA . SER A 1 186 ? 15.355 9.623 -9.442 1.00 84.94 186 SER A CA 1
ATOM 1441 C C . SER A 1 186 ? 16.297 8.483 -9.842 1.00 84.94 186 SER A C 1
ATOM 1443 O O . SER A 1 186 ? 17.489 8.715 -10.019 1.00 84.94 186 SER A O 1
ATOM 1445 N N . ALA A 1 187 ? 15.772 7.273 -10.050 1.00 83.69 187 ALA A N 1
ATOM 1446 C CA . ALA A 1 187 ? 16.530 6.115 -10.525 1.00 83.69 187 ALA A CA 1
ATOM 1447 C C . ALA A 1 187 ? 16.669 6.033 -12.063 1.00 83.69 187 ALA A C 1
ATOM 1449 O O . ALA A 1 187 ? 17.198 5.045 -12.576 1.00 83.69 187 ALA A O 1
ATOM 1450 N N . GLY A 1 188 ? 16.175 7.025 -12.818 1.00 82.06 188 GLY A N 1
ATOM 1451 C CA . GLY A 1 188 ? 16.174 6.993 -14.287 1.00 82.06 188 GLY A CA 1
ATOM 1452 C C . GLY A 1 188 ? 15.165 6.004 -14.890 1.00 82.06 188 GLY A C 1
ATOM 1453 O O . GLY A 1 188 ? 15.306 5.587 -16.036 1.00 82.06 188 GLY A O 1
ATOM 1454 N N . LEU A 1 189 ? 14.143 5.617 -14.124 1.00 83.94 189 LEU A N 1
ATOM 1455 C CA . LEU A 1 189 ? 13.080 4.670 -14.488 1.00 83.94 189 LEU A CA 1
ATOM 1456 C C . LEU A 1 189 ? 11.732 5.375 -14.756 1.00 83.94 189 LEU A C 1
ATOM 1458 O O . LEU A 1 189 ? 10.676 4.745 -14.752 1.00 83.94 189 LEU A O 1
ATOM 1462 N N . GLY A 1 190 ? 11.744 6.686 -15.009 1.00 81.81 190 GLY A N 1
ATOM 1463 C CA . GLY A 1 190 ? 10.529 7.475 -15.251 1.00 81.81 190 GLY A CA 1
ATOM 1464 C C . GLY A 1 190 ? 9.697 7.010 -16.456 1.00 81.81 190 GLY A C 1
ATOM 1465 O O . GLY A 1 190 ? 8.465 7.023 -16.404 1.00 81.81 190 GLY A O 1
ATOM 1466 N N . GLY A 1 191 ? 10.361 6.542 -17.522 1.00 79.06 191 GLY A N 1
ATOM 1467 C CA . GLY A 1 191 ? 9.698 6.017 -18.721 1.00 79.06 191 GLY A CA 1
ATOM 1468 C C . GLY A 1 191 ? 8.827 4.792 -18.427 1.00 79.06 191 GLY A C 1
ATOM 1469 O O . GLY A 1 191 ? 7.651 4.761 -18.788 1.00 79.06 191 GLY A O 1
ATOM 1470 N N . VAL A 1 192 ? 9.362 3.816 -17.684 1.00 82.88 192 VAL A N 1
ATOM 1471 C CA . VAL A 1 192 ? 8.601 2.621 -17.285 1.00 82.88 192 VAL A CA 1
ATOM 1472 C C . VAL A 1 192 ? 7.513 2.949 -16.255 1.00 82.88 192 VAL A C 1
ATOM 1474 O O . VAL A 1 192 ? 6.413 2.402 -16.345 1.00 82.88 192 VAL A O 1
ATOM 1477 N N . TRP A 1 193 ? 7.748 3.897 -15.337 1.00 86.44 193 TRP A N 1
ATOM 1478 C CA . TRP A 1 193 ? 6.713 4.347 -14.398 1.00 86.44 193 TRP A CA 1
ATOM 1479 C C . TRP A 1 193 ? 5.497 4.947 -15.111 1.00 86.44 193 TRP A C 1
ATOM 1481 O O . TRP A 1 193 ? 4.368 4.607 -14.773 1.00 86.44 193 TRP A O 1
ATOM 1491 N N . SER A 1 194 ? 5.716 5.781 -16.131 1.00 83.00 194 SER A N 1
ATOM 1492 C CA . SER A 1 194 ? 4.628 6.402 -16.907 1.00 83.00 194 SER A CA 1
ATOM 1493 C C . SER A 1 194 ? 3.696 5.355 -17.530 1.00 83.00 194 SER A C 1
ATOM 1495 O O . SER A 1 194 ? 2.493 5.580 -17.669 1.00 83.00 194 SER A O 1
ATOM 1497 N N . LEU A 1 195 ? 4.240 4.190 -17.894 1.00 81.25 195 LEU A N 1
ATOM 1498 C CA . LEU A 1 195 ? 3.457 3.056 -18.372 1.00 81.25 195 LEU A CA 1
ATOM 1499 C C . LEU A 1 195 ? 2.716 2.351 -17.228 1.00 81.25 195 LEU A C 1
ATOM 1501 O O . LEU A 1 195 ? 1.520 2.094 -17.354 1.00 81.25 195 LEU A O 1
ATOM 1505 N N . ILE A 1 196 ? 3.395 2.072 -16.113 1.00 83.44 196 ILE A N 1
ATOM 1506 C CA . ILE A 1 196 ? 2.793 1.434 -14.929 1.00 83.44 196 ILE A CA 1
ATOM 1507 C C . ILE A 1 196 ? 1.616 2.268 -14.407 1.00 83.44 196 ILE A C 1
ATOM 1509 O O . ILE A 1 196 ? 0.529 1.740 -14.184 1.00 83.44 196 ILE A O 1
ATOM 1513 N N . GLU A 1 197 ? 1.794 3.582 -14.292 1.00 82.75 197 GLU A N 1
ATOM 1514 C CA . GLU A 1 197 ? 0.760 4.528 -13.872 1.00 82.75 197 GLU A CA 1
ATOM 1515 C C . GLU A 1 197 ? -0.480 4.454 -14.778 1.00 82.75 197 GLU A C 1
ATOM 1517 O O . GLU A 1 197 ? -1.617 4.462 -14.305 1.00 82.75 197 GLU A O 1
ATOM 1522 N N . ARG A 1 198 ? -0.287 4.300 -16.091 1.00 77.69 198 ARG A N 1
ATOM 1523 C CA . ARG A 1 198 ? -1.396 4.137 -17.042 1.00 77.69 198 ARG A CA 1
ATOM 1524 C C . ARG A 1 198 ? -2.106 2.802 -16.885 1.00 77.69 198 ARG A C 1
ATOM 1526 O O . ARG A 1 198 ? -3.333 2.781 -16.904 1.00 77.69 198 ARG A O 1
ATOM 1533 N N . VAL A 1 199 ? -1.366 1.714 -16.684 1.00 77.88 199 VAL A N 1
ATOM 1534 C CA . VAL A 1 199 ? -1.956 0.401 -16.378 1.00 77.88 199 VAL A CA 1
ATOM 1535 C C . VAL A 1 199 ? -2.789 0.480 -15.094 1.00 77.88 199 VAL A C 1
ATOM 1537 O O . VAL A 1 199 ? -3.875 -0.096 -15.027 1.00 77.88 199 VAL A O 1
ATOM 1540 N N . LEU A 1 200 ? -2.330 1.251 -14.107 1.00 76.06 200 LEU A N 1
ATOM 1541 C CA . LEU A 1 200 ? -3.012 1.422 -12.827 1.00 76.06 200 LEU A CA 1
ATOM 1542 C C . LEU A 1 200 ? -4.274 2.279 -12.903 1.00 76.06 200 LEU A C 1
ATOM 1544 O O . LEU A 1 200 ? -5.306 1.900 -12.344 1.00 76.06 200 LEU A O 1
ATOM 1548 N N . PHE A 1 201 ? -4.207 3.429 -13.573 1.00 74.88 201 PHE A N 1
ATOM 1549 C CA . PHE A 1 201 ? -5.263 4.446 -13.506 1.00 74.88 201 PHE A CA 1
ATOM 1550 C C . PHE A 1 201 ? -6.079 4.597 -14.796 1.00 74.88 201 PHE A C 1
ATOM 1552 O O . PHE A 1 201 ? -7.167 5.175 -14.764 1.00 74.88 201 PHE A O 1
ATOM 1559 N N . ALA A 1 202 ? -5.602 4.076 -15.928 1.00 67.88 202 ALA A N 1
ATOM 1560 C CA . ALA A 1 202 ? -6.254 4.187 -17.235 1.00 67.88 202 ALA A CA 1
ATOM 1561 C C . ALA A 1 202 ? -6.112 2.914 -18.111 1.00 67.88 202 ALA A C 1
ATOM 1563 O O . ALA A 1 202 ? -5.756 3.023 -19.286 1.00 67.88 202 ALA A O 1
ATOM 1564 N N . PRO A 1 203 ? -6.470 1.709 -17.617 1.00 60.09 203 PRO A N 1
ATOM 1565 C CA . PRO A 1 203 ? -6.193 0.427 -18.289 1.00 60.09 203 PRO A CA 1
ATOM 1566 C C . PRO A 1 203 ? -6.918 0.198 -19.633 1.00 60.09 203 PRO A C 1
ATOM 1568 O O . PRO A 1 203 ? -6.740 -0.837 -20.261 1.00 60.09 203 PRO A O 1
ATOM 1571 N N . LYS A 1 204 ? -7.775 1.125 -20.080 1.00 56.16 204 LYS A N 1
ATOM 1572 C CA . LYS A 1 204 ? -8.584 0.996 -21.310 1.00 56.16 204 LYS A CA 1
ATOM 1573 C C . LYS A 1 204 ? -8.066 1.830 -22.491 1.00 56.16 204 LYS A C 1
ATOM 1575 O O . LYS A 1 204 ? -8.800 2.011 -23.458 1.00 56.16 204 LYS A O 1
ATOM 1580 N N . ARG A 1 205 ? -6.866 2.411 -22.403 1.00 52.41 205 ARG A N 1
ATOM 1581 C CA . ARG A 1 205 ? -6.298 3.286 -23.445 1.00 52.41 205 ARG A CA 1
ATOM 1582 C C . ARG A 1 205 ? -4.996 2.705 -23.998 1.00 52.41 205 ARG A C 1
ATOM 1584 O O . ARG A 1 205 ? -4.142 2.289 -23.222 1.00 52.41 205 ARG A O 1
ATOM 1591 N N . GLU A 1 206 ? -4.856 2.690 -25.324 1.00 59.84 206 GLU A N 1
ATOM 1592 C CA . GLU A 1 206 ? -3.618 2.292 -26.005 1.00 59.84 206 GLU A CA 1
ATOM 1593 C C . GLU A 1 206 ? -2.557 3.387 -25.931 1.00 59.84 206 GLU A C 1
ATOM 1595 O O . GLU A 1 206 ? -2.866 4.581 -26.018 1.00 59.84 206 GLU A O 1
ATOM 1600 N N . HIS A 1 207 ? -1.297 2.978 -25.785 1.00 56.84 207 HIS A N 1
ATOM 1601 C CA . HIS A 1 207 ? -0.187 3.897 -25.587 1.00 56.84 207 HIS A CA 1
ATOM 1602 C C . HIS A 1 207 ? 1.132 3.363 -26.149 1.00 56.84 207 HIS A C 1
ATOM 1604 O O . HIS A 1 207 ? 1.502 2.214 -25.926 1.00 56.84 207 HIS A O 1
ATOM 1610 N N . GLU A 1 208 ? 1.892 4.242 -26.796 1.00 53.09 208 GLU A N 1
ATOM 1611 C CA . GLU A 1 208 ? 3.239 3.958 -27.291 1.00 53.09 208 GLU A CA 1
ATOM 1612 C C . GLU A 1 208 ? 4.244 4.878 -26.600 1.00 53.09 208 GLU A C 1
ATOM 1614 O O . GLU A 1 208 ? 3.954 6.057 -26.369 1.00 53.09 208 GLU A O 1
ATOM 1619 N N . TRP A 1 209 ? 5.409 4.335 -26.244 1.00 61.28 209 TRP A N 1
ATOM 1620 C CA . TRP A 1 209 ? 6.484 5.090 -25.617 1.00 61.28 209 TRP A CA 1
ATOM 1621 C C . TRP A 1 209 ? 7.785 4.940 -26.391 1.00 61.28 209 TRP A C 1
ATOM 1623 O O . TRP A 1 209 ? 8.304 3.839 -26.588 1.00 61.28 209 TRP A O 1
ATOM 1633 N N . TYR A 1 210 ? 8.322 6.084 -26.792 1.00 55.94 210 TYR A N 1
ATOM 1634 C CA . TYR A 1 210 ? 9.561 6.195 -27.537 1.00 55.94 210 TYR A CA 1
ATOM 1635 C C . TYR A 1 210 ? 10.601 6.787 -26.597 1.00 55.94 210 TYR A C 1
ATOM 1637 O O . TYR A 1 210 ? 10.543 7.971 -26.275 1.00 55.94 210 TYR A O 1
ATOM 1645 N N . GLU A 1 211 ? 11.545 5.975 -26.136 1.00 53.22 211 GLU A N 1
ATOM 1646 C CA . GLU A 1 211 ? 12.738 6.499 -25.485 1.00 53.22 211 GLU A CA 1
ATOM 1647 C C . GLU A 1 211 ? 13.917 6.159 -26.382 1.00 53.22 211 GLU A C 1
ATOM 1649 O O . GLU A 1 211 ? 14.312 4.998 -26.497 1.00 53.22 211 GLU A O 1
ATOM 1654 N N . ALA A 1 212 ? 14.443 7.173 -27.075 1.00 41.91 212 ALA A N 1
ATOM 1655 C CA . ALA A 1 212 ? 15.624 6.985 -27.898 1.00 41.91 212 ALA A CA 1
ATOM 1656 C C . ALA A 1 212 ? 16.721 6.341 -27.027 1.00 41.91 212 ALA A C 1
ATOM 1658 O O . ALA A 1 212 ? 16.904 6.752 -25.872 1.00 41.91 212 ALA A O 1
ATOM 1659 N N . PRO A 1 213 ? 17.470 5.341 -27.531 1.00 40.28 213 PRO A N 1
ATOM 1660 C CA . PRO A 1 213 ? 18.765 5.066 -26.940 1.00 40.28 213 PRO A CA 1
ATOM 1661 C C . PRO A 1 213 ? 19.480 6.414 -26.903 1.00 40.28 213 PRO A C 1
ATOM 1663 O O . PRO A 1 213 ? 19.529 7.099 -27.929 1.00 40.28 213 PRO A O 1
ATOM 1666 N N . LYS A 1 214 ? 19.996 6.829 -25.741 1.00 38.91 214 LYS A N 1
ATOM 1667 C CA . LYS A 1 214 ? 21.023 7.868 -25.738 1.00 38.91 214 LYS A CA 1
ATOM 1668 C C . LYS A 1 214 ? 22.194 7.264 -26.506 1.00 38.91 214 LYS A C 1
ATOM 1670 O O . LYS A 1 214 ? 23.064 6.640 -25.912 1.00 38.91 214 LYS A O 1
ATOM 1675 N N . ARG A 1 215 ? 22.190 7.384 -27.835 1.00 37.94 215 ARG A N 1
ATOM 1676 C CA . ARG A 1 215 ? 23.448 7.469 -28.555 1.00 37.94 215 ARG A CA 1
ATOM 1677 C C . ARG A 1 215 ? 24.119 8.662 -27.905 1.00 37.94 215 ARG A C 1
ATOM 1679 O O . ARG A 1 215 ? 23.500 9.723 -27.814 1.00 37.94 215 ARG A O 1
ATOM 1686 N N . GLU A 1 216 ? 25.302 8.456 -27.345 1.00 34.72 216 GLU A N 1
ATOM 1687 C CA . GLU A 1 216 ? 26.203 9.568 -27.085 1.00 34.72 216 GLU A CA 1
ATOM 1688 C C . GLU A 1 216 ? 26.148 10.423 -28.348 1.00 34.72 216 GLU A C 1
ATOM 1690 O O . GLU A 1 216 ? 26.428 9.937 -29.444 1.00 34.72 216 GLU A O 1
ATOM 1695 N N . HIS A 1 217 ? 25.565 11.616 -28.232 1.00 39.00 217 HIS A N 1
ATOM 1696 C CA . HIS A 1 217 ? 25.397 12.492 -29.371 1.00 39.00 217 HIS A CA 1
ATOM 1697 C C . HIS A 1 217 ? 26.802 12.971 -29.736 1.00 39.00 217 HIS A C 1
ATOM 1699 O O . HIS A 1 217 ? 27.239 14.024 -29.278 1.00 39.00 217 HIS A O 1
ATOM 1705 N N . GLU A 1 218 ? 27.522 12.203 -30.553 1.00 33.41 218 GLU A N 1
ATOM 1706 C CA . GLU A 1 218 ? 28.429 12.816 -31.506 1.00 33.41 218 GLU A CA 1
ATOM 1707 C C . GLU A 1 218 ? 27.548 13.735 -32.347 1.00 33.41 218 GLU A C 1
ATOM 1709 O O . GLU A 1 218 ? 26.635 13.296 -33.051 1.00 33.41 218 GLU A O 1
ATOM 1714 N N . TRP A 1 219 ? 27.746 15.036 -32.161 1.00 31.59 219 TRP A N 1
ATOM 1715 C CA . TRP A 1 219 ? 27.145 16.068 -32.984 1.00 31.59 219 TRP A CA 1
ATOM 1716 C C . TRP A 1 219 ? 27.531 15.806 -34.441 1.00 31.59 219 TRP A C 1
ATOM 1718 O O . TRP A 1 219 ? 28.608 16.184 -34.886 1.00 31.59 219 TRP A O 1
ATOM 1728 N N . TYR A 1 220 ? 26.659 15.120 -35.175 1.00 35.84 220 TYR A N 1
ATOM 1729 C CA . TYR A 1 220 ? 26.803 14.902 -36.605 1.00 35.84 220 TYR A CA 1
ATOM 1730 C C . TYR A 1 220 ? 25.943 15.945 -37.321 1.00 35.84 220 TYR A C 1
ATOM 1732 O O . TYR A 1 220 ? 24.717 15.827 -37.376 1.00 35.84 220 TYR A O 1
ATOM 1740 N N . GLU A 1 221 ? 26.576 16.991 -37.854 1.00 38.88 221 GLU A N 1
ATOM 1741 C CA . GLU A 1 221 ? 25.947 17.877 -38.835 1.00 38.88 221 GLU A CA 1
ATOM 1742 C C . GLU A 1 221 ? 25.760 17.097 -40.144 1.00 38.88 221 GLU A C 1
ATOM 1744 O O . GLU A 1 221 ? 26.616 17.098 -41.026 1.00 38.88 221 GLU A O 1
ATOM 1749 N N . ALA A 1 222 ? 24.641 16.383 -40.272 1.00 36.66 222 ALA A N 1
ATOM 1750 C CA . ALA A 1 222 ? 24.231 15.806 -41.546 1.00 36.66 222 ALA A CA 1
ATOM 1751 C C . ALA A 1 222 ? 23.296 16.783 -42.289 1.00 36.66 222 ALA A C 1
ATOM 1753 O O . ALA A 1 222 ? 22.364 17.326 -41.684 1.00 36.66 222 ALA A O 1
ATOM 1754 N N . PRO A 1 223 ? 23.507 17.018 -43.598 1.00 38.44 223 PRO A N 1
ATOM 1755 C CA . PRO A 1 223 ? 22.674 17.924 -44.378 1.00 38.44 223 PRO A CA 1
ATOM 1756 C C . PRO A 1 223 ? 21.249 17.377 -44.515 1.00 38.44 223 PRO A C 1
ATOM 1758 O O . PRO A 1 223 ? 21.043 16.176 -44.691 1.00 38.44 223 PRO A O 1
ATOM 1761 N N . LYS A 1 224 ? 20.268 18.288 -44.463 1.00 38.53 224 LYS A N 1
ATOM 1762 C CA . LYS A 1 224 ? 18.827 18.027 -44.610 1.00 38.53 224 LYS A CA 1
ATOM 1763 C C . LYS A 1 224 ? 18.530 17.222 -45.883 1.00 38.53 224 LYS A C 1
ATOM 1765 O O . LYS A 1 224 ? 18.353 17.796 -46.955 1.00 38.53 224 LYS A O 1
ATOM 1770 N N . ARG A 1 225 ? 18.423 15.901 -45.764 1.00 42.53 225 ARG A N 1
ATOM 1771 C CA . ARG A 1 225 ? 17.592 15.087 -46.654 1.00 42.53 225 ARG A CA 1
ATOM 1772 C C . ARG A 1 225 ? 16.280 14.821 -45.936 1.00 42.53 225 ARG A C 1
ATOM 1774 O O . ARG A 1 225 ? 16.287 14.512 -44.746 1.00 42.53 225 ARG A O 1
ATOM 1781 N N . GLU A 1 226 ? 15.173 14.978 -46.655 1.00 40.53 226 GLU A N 1
ATOM 1782 C CA . GLU A 1 226 ? 13.861 14.473 -46.252 1.00 40.53 226 GLU A CA 1
ATOM 1783 C C . GLU A 1 226 ? 13.968 12.952 -46.129 1.00 40.53 226 GLU A C 1
ATOM 1785 O O . GLU A 1 226 ? 13.765 12.202 -47.079 1.00 40.53 226 GLU A O 1
ATOM 1790 N N . HIS A 1 227 ? 14.394 12.494 -44.957 1.00 44.12 227 HIS A N 1
ATOM 1791 C CA . HIS A 1 227 ? 14.195 11.123 -44.551 1.00 44.12 227 HIS A CA 1
ATOM 1792 C C . HIS A 1 227 ? 12.710 10.999 -44.238 1.00 44.12 227 HIS A C 1
ATOM 1794 O O . HIS A 1 227 ? 12.207 11.643 -43.314 1.00 44.12 227 HIS A O 1
ATOM 1800 N N . GLU A 1 228 ? 12.011 10.188 -45.027 1.00 40.53 228 GLU A N 1
ATOM 1801 C CA . GLU A 1 228 ? 10.830 9.476 -44.560 1.00 40.53 228 GLU A CA 1
ATOM 1802 C C . GLU A 1 228 ? 11.181 8.949 -43.164 1.00 40.53 228 GLU A C 1
ATOM 1804 O O . GLU A 1 228 ? 12.104 8.147 -43.009 1.00 40.53 228 GLU A O 1
ATOM 1809 N N . TYR A 1 229 ? 10.595 9.568 -42.133 1.00 43.22 229 TYR A N 1
ATOM 1810 C CA . TYR A 1 229 ? 10.924 9.297 -40.739 1.00 43.22 229 TYR A CA 1
ATOM 1811 C C . TYR A 1 229 ? 10.501 7.860 -40.453 1.00 43.22 229 TYR A C 1
ATOM 1813 O O . TYR A 1 229 ? 9.360 7.621 -40.054 1.00 43.22 229 TYR A O 1
ATOM 1821 N N . ASP A 1 230 ? 11.411 6.911 -40.658 1.00 45.91 230 ASP A N 1
ATOM 1822 C CA . ASP A 1 230 ? 11.273 5.565 -40.132 1.00 45.91 230 ASP A CA 1
ATOM 1823 C C . ASP A 1 230 ? 11.246 5.724 -38.612 1.00 45.91 230 ASP A C 1
ATOM 1825 O O . ASP A 1 230 ? 12.264 5.988 -37.960 1.00 45.91 230 ASP A O 1
ATOM 1829 N N . ARG A 1 231 ? 10.031 5.771 -38.054 1.00 48.34 231 ARG A N 1
ATOM 1830 C CA . ARG A 1 231 ? 9.844 6.023 -36.630 1.00 48.34 231 ARG A CA 1
ATOM 1831 C C . ARG A 1 231 ? 10.514 4.856 -35.917 1.00 48.34 231 ARG A C 1
ATOM 1833 O O . ARG A 1 231 ? 10.077 3.720 -36.115 1.00 48.34 231 ARG A O 1
ATOM 1840 N N . PRO A 1 232 ? 11.549 5.099 -35.092 1.00 55.09 232 PRO A N 1
ATOM 1841 C CA . PRO A 1 232 ? 12.175 4.016 -34.356 1.00 55.09 232 PRO A CA 1
ATOM 1842 C C . PRO A 1 232 ? 11.086 3.303 -33.561 1.00 55.09 232 PRO A C 1
ATOM 1844 O O . PRO A 1 232 ? 10.238 3.962 -32.956 1.00 55.09 232 PRO A O 1
ATOM 1847 N N . LYS A 1 233 ? 11.075 1.966 -33.598 1.00 58.88 233 LYS A N 1
ATOM 1848 C CA . LYS A 1 233 ? 10.058 1.185 -32.887 1.00 58.88 233 LYS A CA 1
ATOM 1849 C C . LYS A 1 233 ? 10.034 1.621 -31.413 1.00 58.88 233 LYS A C 1
ATOM 1851 O O . LYS A 1 233 ? 11.105 1.780 -30.818 1.00 58.88 233 LYS A O 1
ATOM 1856 N N . PRO A 1 234 ? 8.846 1.848 -30.825 1.00 60.00 234 PRO A N 1
ATOM 1857 C CA . PRO A 1 234 ? 8.756 2.273 -29.437 1.00 60.00 234 PRO A CA 1
ATOM 1858 C C . PRO A 1 234 ? 9.389 1.203 -28.547 1.00 60.00 234 PRO A C 1
ATOM 1860 O O . PRO A 1 234 ? 9.129 0.020 -28.731 1.00 60.00 234 PRO A O 1
ATOM 1863 N N . SER A 1 235 ? 10.209 1.592 -27.571 1.00 68.88 235 SER A N 1
ATOM 1864 C CA . SER A 1 235 ? 10.838 0.639 -26.644 1.00 68.88 235 SER A CA 1
ATOM 1865 C C . SER A 1 235 ? 9.796 -0.090 -25.785 1.00 68.88 235 SER A C 1
ATOM 1867 O O . SER A 1 235 ? 10.026 -1.216 -25.346 1.00 68.88 235 SER A O 1
ATOM 1869 N N . LEU A 1 236 ? 8.635 0.542 -25.575 1.00 74.88 236 LEU A N 1
ATOM 1870 C CA . LEU A 1 236 ? 7.486 0.010 -24.849 1.00 74.88 236 LEU A CA 1
ATOM 1871 C C . LEU A 1 236 ? 6.181 0.358 -25.575 1.00 74.88 236 LEU A C 1
ATOM 1873 O O . LEU A 1 236 ? 5.947 1.514 -25.935 1.00 74.88 236 LEU A O 1
ATOM 1877 N N . ARG A 1 237 ? 5.279 -0.614 -25.701 1.00 76.88 237 ARG A N 1
ATOM 1878 C CA . ARG A 1 237 ? 3.903 -0.398 -26.169 1.00 76.88 237 ARG A CA 1
ATOM 1879 C C . ARG A 1 237 ? 2.911 -1.063 -25.226 1.00 76.88 237 ARG A C 1
ATOM 1881 O O . ARG A 1 237 ? 3.099 -2.214 -24.865 1.00 76.88 237 ARG A O 1
ATOM 1888 N N . TYR A 1 238 ? 1.845 -0.361 -24.858 1.00 74.75 238 TYR A N 1
ATOM 1889 C CA . TYR A 1 238 ? 0.712 -0.911 -24.119 1.00 74.75 238 TYR A CA 1
ATOM 1890 C C . TYR A 1 238 ? -0.523 -0.967 -25.021 1.00 74.75 238 TYR A C 1
ATOM 1892 O O . TYR A 1 238 ? -0.989 0.068 -25.503 1.00 74.75 238 TYR A O 1
ATOM 1900 N N . ALA A 1 239 ? -1.037 -2.172 -25.249 1.00 73.38 239 ALA A N 1
ATOM 1901 C CA . ALA A 1 239 ? -2.251 -2.438 -26.016 1.00 73.38 239 ALA A CA 1
ATOM 1902 C C . ALA A 1 239 ? -2.913 -3.721 -25.492 1.00 73.38 239 ALA A C 1
ATOM 1904 O O . ALA A 1 239 ? -2.227 -4.603 -24.975 1.00 73.38 239 ALA A O 1
ATOM 1905 N N . ASP A 1 240 ? -4.241 -3.815 -25.578 1.00 71.94 240 ASP A N 1
ATOM 1906 C CA . ASP A 1 240 ? -5.010 -5.011 -25.187 1.00 71.94 240 ASP A CA 1
ATOM 1907 C C . ASP A 1 240 ? -4.734 -5.527 -23.759 1.00 71.94 240 ASP A C 1
ATOM 1909 O O . ASP A 1 240 ? -4.770 -6.726 -23.478 1.00 71.94 240 ASP A O 1
ATOM 1913 N N . GLY A 1 241 ? -4.424 -4.619 -22.828 1.00 70.62 241 GLY A N 1
ATOM 1914 C CA . GLY A 1 241 ? -4.099 -4.978 -21.446 1.00 70.62 241 GLY A CA 1
ATOM 1915 C C . GLY A 1 241 ? -2.70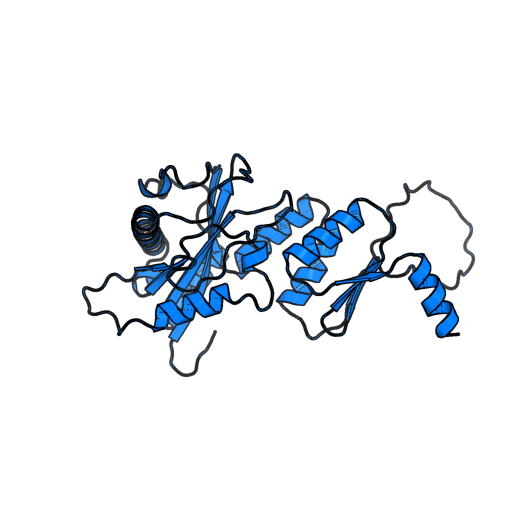9 -5.596 -21.254 1.00 70.62 241 GLY A C 1
ATOM 1916 O O . GLY A 1 241 ? -2.411 -6.076 -20.159 1.00 70.62 241 GLY A O 1
ATOM 1917 N N . ARG A 1 242 ? -1.855 -5.579 -22.283 1.00 77.69 242 ARG A N 1
ATOM 1918 C CA . ARG A 1 242 ? -0.498 -6.136 -22.268 1.00 77.69 242 ARG A CA 1
ATOM 1919 C C . ARG A 1 242 ? 0.538 -5.090 -22.643 1.00 77.69 242 ARG A C 1
ATOM 1921 O O . ARG A 1 242 ? 0.269 -4.160 -23.402 1.00 77.69 242 ARG A O 1
ATOM 1928 N N . VAL A 1 243 ? 1.743 -5.270 -22.120 1.00 82.69 243 VAL A N 1
ATOM 1929 C CA . VAL A 1 243 ? 2.915 -4.486 -22.502 1.00 82.69 243 VAL A CA 1
ATOM 1930 C C . VAL A 1 243 ? 3.775 -5.311 -23.438 1.00 82.69 243 VAL A C 1
ATOM 1932 O O . VAL A 1 243 ? 4.164 -6.421 -23.094 1.00 82.69 243 VAL A O 1
ATOM 1935 N N . ARG A 1 244 ? 4.109 -4.757 -24.598 1.00 82.38 244 ARG A N 1
ATOM 1936 C CA . ARG A 1 244 ? 5.182 -5.246 -25.458 1.00 82.38 244 ARG A CA 1
ATOM 1937 C C . ARG A 1 244 ? 6.442 -4.456 -25.159 1.00 82.38 244 ARG A C 1
ATOM 1939 O O . ARG A 1 244 ? 6.450 -3.230 -25.278 1.00 82.38 244 ARG A O 1
ATOM 1946 N N . LEU A 1 245 ? 7.482 -5.167 -24.751 1.00 82.88 245 LEU A N 1
ATOM 1947 C CA . LEU A 1 245 ? 8.810 -4.625 -24.503 1.00 82.88 245 LEU A CA 1
ATOM 1948 C C . LEU A 1 245 ? 9.754 -5.147 -25.580 1.00 82.88 245 LEU A C 1
ATOM 1950 O O . LEU A 1 245 ? 9.909 -6.359 -25.742 1.00 82.88 245 LEU A O 1
ATOM 1954 N N . HIS A 1 246 ? 10.388 -4.225 -26.295 1.00 79.38 246 HIS A N 1
ATOM 1955 C CA . HIS A 1 246 ? 11.420 -4.561 -27.265 1.00 79.38 246 HIS A CA 1
ATOM 1956 C C . HIS A 1 246 ? 12.754 -4.699 -26.528 1.00 79.38 246 HIS A C 1
ATOM 1958 O O . HIS A 1 246 ? 13.273 -3.713 -26.006 1.00 79.38 246 HIS A O 1
ATOM 1964 N N . ASP A 1 247 ? 13.274 -5.926 -26.441 1.00 75.81 247 ASP A N 1
ATOM 1965 C CA . ASP A 1 247 ? 14.542 -6.198 -25.763 1.00 75.81 247 ASP A CA 1
ATOM 1966 C C . ASP A 1 247 ? 15.722 -6.018 -26.713 1.00 75.81 247 ASP A C 1
ATOM 1968 O O . ASP A 1 247 ? 15.992 -6.861 -27.564 1.00 75.81 247 ASP A O 1
ATOM 1972 N N . ASP A 1 248 ? 16.425 -4.904 -26.546 1.00 71.06 248 ASP A N 1
ATOM 1973 C CA . ASP A 1 248 ? 17.665 -4.573 -27.244 1.00 71.06 248 ASP A CA 1
ATOM 1974 C C . ASP A 1 248 ? 18.916 -5.112 -26.515 1.00 71.06 248 ASP A C 1
ATOM 1976 O O . ASP A 1 248 ? 20.044 -4.852 -26.931 1.00 71.06 248 ASP A O 1
ATOM 1980 N N . GLY A 1 249 ? 18.734 -5.874 -25.428 1.00 69.50 249 GLY A N 1
ATOM 1981 C CA . GLY A 1 249 ? 19.806 -6.472 -24.636 1.00 69.50 249 GLY A CA 1
ATOM 1982 C C . GLY A 1 249 ? 20.448 -5.524 -23.620 1.00 69.50 249 GLY A C 1
ATOM 1983 O O . GLY A 1 249 ? 21.274 -5.980 -22.817 1.00 69.50 249 GLY A O 1
ATOM 1984 N N . HIS A 1 250 ? 20.064 -4.243 -23.593 1.00 76.19 250 HIS A N 1
ATOM 1985 C CA . HIS A 1 250 ? 20.621 -3.268 -22.659 1.00 76.19 250 HIS A CA 1
ATOM 1986 C C . HIS A 1 250 ? 20.151 -3.514 -21.218 1.00 76.19 250 HIS A C 1
ATOM 1988 O O . HIS A 1 250 ? 19.008 -3.886 -20.945 1.00 76.19 250 HIS A O 1
ATOM 1994 N N . GLU A 1 251 ? 21.028 -3.218 -20.254 1.00 77.62 251 GLU A N 1
ATOM 1995 C CA . GLU A 1 251 ? 20.741 -3.352 -18.819 1.00 77.62 251 GLU A CA 1
ATOM 1996 C C . GLU A 1 251 ? 19.471 -2.591 -18.400 1.00 77.62 251 GLU A C 1
ATOM 1998 O O . GLU A 1 251 ? 18.680 -3.074 -17.591 1.00 77.62 251 GLU A O 1
ATOM 2003 N N . ARG A 1 252 ? 19.223 -1.429 -19.015 1.00 77.25 252 ARG A N 1
ATOM 2004 C CA . ARG A 1 252 ? 17.997 -0.643 -18.825 1.00 77.25 252 ARG A CA 1
ATOM 2005 C C . ARG A 1 252 ? 16.737 -1.462 -19.107 1.00 77.25 252 ARG A C 1
ATOM 2007 O O . ARG A 1 252 ? 15.811 -1.434 -18.302 1.00 77.25 252 ARG A O 1
ATOM 2014 N N . VAL A 1 253 ? 16.699 -2.187 -20.223 1.00 77.81 253 VAL A N 1
ATOM 2015 C CA . VAL A 1 253 ? 15.521 -2.965 -20.629 1.00 77.81 253 VAL A CA 1
ATOM 2016 C C . VAL A 1 253 ? 15.300 -4.158 -19.700 1.00 77.81 253 VAL A C 1
ATOM 2018 O O . VAL A 1 253 ? 14.156 -4.464 -19.356 1.00 77.81 253 VAL A O 1
ATOM 2021 N N . ARG A 1 254 ? 16.378 -4.758 -19.180 1.00 81.75 254 ARG A N 1
ATOM 2022 C CA . ARG A 1 254 ? 16.282 -5.758 -18.103 1.00 81.75 254 ARG A CA 1
ATOM 2023 C C . ARG A 1 254 ? 15.656 -5.161 -16.842 1.00 81.75 254 ARG A C 1
ATOM 2025 O O . ARG A 1 254 ? 14.664 -5.690 -16.357 1.00 81.75 254 ARG A O 1
ATOM 2032 N N . ARG A 1 255 ? 16.132 -3.994 -16.391 1.00 83.44 255 ARG A N 1
ATOM 2033 C CA . ARG A 1 255 ? 15.552 -3.290 -15.230 1.00 83.44 255 ARG A CA 1
ATOM 2034 C C . ARG A 1 255 ? 14.077 -2.928 -15.441 1.00 83.44 255 ARG A C 1
ATOM 2036 O O . ARG A 1 255 ? 13.290 -2.998 -14.502 1.00 83.44 255 ARG A O 1
ATOM 2043 N N . TRP A 1 256 ? 13.683 -2.555 -16.660 1.00 85.00 256 TRP A N 1
ATOM 2044 C CA . TRP A 1 256 ? 12.281 -2.284 -16.997 1.00 85.00 256 TRP A CA 1
ATOM 2045 C C . TRP A 1 256 ? 11.421 -3.543 -16.955 1.00 85.00 256 TRP A C 1
ATOM 2047 O O . TRP A 1 256 ? 10.333 -3.508 -16.384 1.00 85.00 256 TRP A O 1
ATOM 2057 N N . ARG A 1 257 ? 11.908 -4.655 -17.517 1.00 85.69 257 ARG A N 1
ATOM 2058 C CA . ARG A 1 257 ? 11.249 -5.964 -17.430 1.00 85.69 257 ARG A CA 1
ATOM 2059 C C . ARG A 1 257 ? 11.010 -6.358 -15.979 1.00 85.69 257 ARG A C 1
ATOM 2061 O O . ARG A 1 257 ? 9.874 -6.674 -15.633 1.00 85.69 257 ARG A O 1
ATOM 2068 N N . ASP A 1 258 ? 12.050 -6.298 -15.153 1.00 85.06 258 ASP A N 1
ATOM 2069 C CA . ASP A 1 258 ? 11.978 -6.691 -13.745 1.00 85.06 258 ASP A CA 1
ATOM 2070 C C . ASP A 1 258 ? 10.944 -5.840 -12.997 1.00 85.06 258 ASP A C 1
ATOM 2072 O O . ASP A 1 258 ? 10.152 -6.354 -12.207 1.00 85.06 258 ASP A O 1
ATOM 2076 N N . LEU A 1 259 ? 10.886 -4.539 -13.301 1.00 86.25 259 LEU A N 1
ATOM 2077 C CA . LEU A 1 259 ? 9.916 -3.635 -12.696 1.00 86.25 259 LEU A CA 1
ATOM 2078 C C . LEU A 1 259 ? 8.479 -3.924 -13.142 1.00 86.25 259 LEU A C 1
ATOM 2080 O O . LEU A 1 259 ? 7.576 -3.984 -12.311 1.00 86.25 259 LEU A O 1
ATOM 2084 N N . LEU A 1 260 ? 8.255 -4.130 -14.440 1.00 86.69 260 LEU A N 1
ATOM 2085 C CA . LEU A 1 260 ? 6.934 -4.469 -14.978 1.00 86.69 260 LEU A CA 1
ATOM 2086 C C . LEU A 1 260 ? 6.422 -5.788 -14.391 1.00 86.69 260 LEU A C 1
ATOM 2088 O O . LEU A 1 260 ? 5.262 -5.873 -13.986 1.00 86.69 260 LEU A O 1
ATOM 2092 N N . GLN A 1 261 ? 7.301 -6.784 -14.264 1.00 85.50 261 GLN A N 1
ATOM 2093 C CA . GLN A 1 261 ? 6.994 -8.051 -13.602 1.00 85.50 261 GLN A CA 1
ATOM 2094 C C . GLN A 1 261 ? 6.680 -7.856 -12.115 1.00 85.50 261 GLN A C 1
ATOM 2096 O O . GLN A 1 261 ? 5.699 -8.413 -11.620 1.00 85.50 261 GLN A O 1
ATOM 2101 N N . ALA A 1 262 ? 7.442 -7.018 -11.406 1.00 83.81 262 ALA A N 1
ATOM 2102 C CA . ALA A 1 262 ? 7.181 -6.707 -10.002 1.00 83.81 262 ALA A CA 1
ATOM 2103 C C . ALA A 1 262 ? 5.812 -6.036 -9.789 1.00 83.81 262 ALA A C 1
ATOM 2105 O O . ALA A 1 262 ? 5.100 -6.362 -8.836 1.00 83.81 262 ALA A O 1
ATOM 2106 N N . HIS A 1 263 ? 5.384 -5.180 -10.719 1.00 85.50 263 HIS A N 1
ATOM 2107 C CA . HIS A 1 263 ? 4.040 -4.587 -10.740 1.00 85.50 263 HIS A CA 1
ATOM 2108 C C . HIS A 1 263 ? 2.957 -5.528 -11.286 1.00 85.50 263 HIS A C 1
ATOM 2110 O O . HIS A 1 263 ? 1.800 -5.131 -11.393 1.00 85.50 263 HIS A O 1
ATOM 2116 N N . GLY A 1 264 ? 3.296 -6.784 -11.601 1.00 82.38 264 GLY A N 1
ATOM 2117 C CA . GLY A 1 264 ? 2.359 -7.787 -12.113 1.00 82.38 264 GLY A CA 1
ATOM 2118 C C . GLY A 1 264 ? 1.761 -7.431 -13.473 1.00 82.38 264 GLY A C 1
ATOM 2119 O O . GLY A 1 264 ? 0.659 -7.877 -13.789 1.00 82.38 264 GLY A O 1
ATOM 2120 N N . VAL A 1 265 ? 2.450 -6.603 -14.260 1.00 84.38 265 VAL A N 1
ATOM 2121 C CA . VAL A 1 265 ? 1.982 -6.172 -15.576 1.00 84.38 265 VAL A CA 1
ATOM 2122 C C . VAL A 1 265 ? 2.224 -7.300 -16.588 1.00 84.38 265 VAL A C 1
ATOM 2124 O O . VAL A 1 265 ? 3.366 -7.747 -16.723 1.00 84.38 265 VAL A O 1
ATOM 2127 N N . PRO A 1 266 ? 1.192 -7.770 -17.317 1.00 82.25 266 PRO A N 1
ATOM 2128 C CA . PRO A 1 266 ? 1.368 -8.778 -18.359 1.00 82.25 266 PRO A CA 1
ATOM 2129 C C . PRO A 1 266 ? 2.337 -8.286 -19.439 1.00 82.25 266 PRO A C 1
ATOM 2131 O O . PRO A 1 266 ? 2.093 -7.254 -20.068 1.00 82.25 266 PRO A O 1
ATOM 2134 N N . LEU A 1 267 ? 3.429 -9.025 -19.646 1.00 83.12 267 LEU A N 1
ATOM 2135 C CA . LEU A 1 267 ? 4.543 -8.622 -20.501 1.00 83.12 267 LEU A CA 1
ATOM 2136 C C . LEU A 1 267 ? 4.778 -9.631 -21.628 1.00 83.12 267 LEU A C 1
ATOM 2138 O O . LEU A 1 267 ? 4.977 -10.818 -21.377 1.00 83.12 267 LEU A O 1
ATOM 2142 N N . GLU A 1 268 ? 4.832 -9.132 -22.856 1.00 83.94 268 GLU A N 1
ATOM 2143 C CA . GLU A 1 268 ? 5.372 -9.813 -24.030 1.00 83.94 268 GLU A CA 1
ATOM 2144 C C . GLU A 1 268 ? 6.748 -9.211 -24.333 1.00 83.94 268 GLU A C 1
ATOM 2146 O O . GLU A 1 268 ? 6.878 -8.007 -24.563 1.00 83.94 268 GLU A O 1
ATOM 2151 N N . VAL A 1 269 ? 7.789 -10.041 -24.308 1.00 78.44 269 VAL A N 1
ATOM 2152 C CA . VAL A 1 269 ? 9.148 -9.618 -24.663 1.00 78.44 269 VAL A CA 1
ATOM 2153 C C . VAL A 1 269 ? 9.392 -10.013 -26.111 1.00 78.44 269 VAL A C 1
ATOM 2155 O O . VAL A 1 269 ? 9.376 -11.199 -26.425 1.00 78.44 269 VAL A O 1
ATOM 2158 N N . ALA A 1 270 ? 9.608 -9.031 -26.982 1.00 74.12 270 ALA A N 1
ATOM 2159 C CA . ALA A 1 270 ? 9.980 -9.272 -28.371 1.00 74.12 270 ALA A CA 1
ATOM 2160 C C . ALA A 1 270 ? 11.501 -9.165 -28.511 1.00 74.12 270 ALA A C 1
ATOM 2162 O O . ALA A 1 270 ? 12.080 -8.121 -28.187 1.00 74.12 270 ALA A O 1
ATOM 2163 N N . SER A 1 271 ? 12.146 -10.231 -28.989 1.00 64.81 271 SER A N 1
ATOM 2164 C CA . SER A 1 271 ? 13.568 -10.200 -29.334 1.00 64.81 271 SER A CA 1
ATOM 2165 C C . SER A 1 271 ? 13.797 -9.481 -30.674 1.00 64.81 271 SER A C 1
ATOM 2167 O O . SER A 1 271 ? 12.875 -9.385 -31.492 1.00 64.81 271 SER A O 1
ATOM 2169 N N . PRO A 1 272 ? 15.026 -9.008 -30.955 1.00 57.25 272 PRO A N 1
ATOM 2170 C CA . PRO A 1 272 ? 15.351 -8.341 -32.219 1.00 57.25 272 PRO A CA 1
ATOM 2171 C C . PRO A 1 272 ? 15.010 -9.202 -33.448 1.00 57.25 272 PRO A C 1
ATOM 2173 O O . PRO A 1 272 ? 14.472 -8.701 -34.431 1.00 57.25 272 PRO A O 1
ATOM 2176 N N . SER A 1 273 ? 15.216 -10.519 -33.347 1.00 53.22 273 SER A N 1
ATOM 2177 C CA . SER A 1 273 ? 14.926 -11.515 -34.388 1.00 53.22 273 SER A CA 1
ATOM 2178 C C . SER A 1 273 ? 13.432 -11.785 -34.622 1.00 53.22 273 SER A C 1
ATOM 2180 O O . SER A 1 273 ? 13.054 -12.242 -35.703 1.00 53.22 273 SER A O 1
ATOM 2182 N N . ASP A 1 274 ? 12.568 -11.511 -33.641 1.00 51.38 274 ASP A N 1
ATOM 2183 C CA . ASP A 1 274 ? 11.110 -11.652 -33.774 1.00 51.38 274 ASP A CA 1
ATOM 2184 C C . ASP A 1 274 ? 10.503 -10.425 -34.463 1.00 51.38 274 ASP A C 1
ATOM 2186 O O . ASP A 1 274 ? 9.543 -10.524 -35.234 1.00 51.38 274 ASP A O 1
ATOM 2190 N N . ALA A 1 275 ? 11.113 -9.258 -34.237 1.00 47.72 275 ALA A N 1
ATOM 2191 C CA . ALA A 1 275 ? 10.726 -8.001 -34.861 1.00 47.72 275 ALA A CA 1
ATOM 2192 C C . ALA A 1 275 ? 11.008 -7.974 -36.375 1.00 47.72 275 ALA A C 1
ATOM 2194 O O . ALA A 1 275 ? 10.304 -7.261 -37.097 1.00 47.72 275 ALA A O 1
ATOM 2195 N N . GLU A 1 276 ? 12.000 -8.739 -36.843 1.00 46.38 276 GLU A N 1
ATOM 2196 C CA . GLU A 1 276 ? 12.316 -8.943 -38.265 1.00 46.38 276 GLU A CA 1
ATOM 2197 C C . GLU A 1 276 ? 11.342 -9.930 -38.932 1.00 46.38 276 GLU A C 1
ATOM 2199 O O . GLU A 1 276 ? 10.858 -9.675 -40.035 1.00 46.38 276 GLU A O 1
ATOM 2204 N N . ARG A 1 277 ? 10.957 -11.016 -38.244 1.00 42.50 277 ARG A N 1
ATOM 2205 C CA . ARG A 1 277 ? 10.006 -12.013 -38.783 1.00 42.50 277 ARG A CA 1
ATOM 2206 C C . ARG A 1 277 ? 8.574 -11.498 -38.878 1.00 42.50 277 ARG A C 1
ATOM 2208 O O . ARG A 1 277 ? 7.891 -11.791 -39.852 1.00 42.50 277 ARG A O 1
ATOM 2215 N N . SER A 1 278 ? 8.115 -10.709 -37.905 1.00 43.88 278 SER A N 1
ATOM 2216 C CA . SER A 1 278 ? 6.775 -10.109 -37.963 1.00 43.88 278 SER A CA 1
ATOM 2217 C C . SER A 1 278 ? 6.655 -9.048 -39.065 1.00 43.88 278 SER A C 1
ATOM 2219 O O . SER A 1 278 ? 5.560 -8.850 -39.591 1.00 43.88 278 SER A O 1
ATOM 2221 N N . ALA A 1 279 ? 7.763 -8.383 -39.423 1.00 40.12 279 ALA A N 1
ATOM 2222 C CA . ALA A 1 279 ? 7.816 -7.443 -40.542 1.00 40.12 279 ALA A CA 1
ATOM 2223 C C . ALA A 1 279 ? 7.750 -8.173 -41.893 1.00 40.12 279 ALA A C 1
ATOM 2225 O O . ALA A 1 279 ? 7.026 -7.738 -42.779 1.00 40.12 279 ALA A O 1
ATOM 2226 N N . ALA A 1 280 ? 8.416 -9.325 -42.012 1.00 40.59 280 ALA A N 1
ATOM 2227 C CA . ALA A 1 280 ? 8.342 -10.176 -43.201 1.00 40.59 280 ALA A CA 1
ATOM 2228 C C . ALA A 1 280 ? 6.972 -10.859 -43.399 1.00 40.59 280 ALA A C 1
ATOM 2230 O O . ALA A 1 280 ? 6.654 -11.264 -44.507 1.00 40.59 280 ALA A O 1
ATOM 2231 N N . ALA A 1 281 ? 6.170 -11.001 -42.339 1.00 37.97 281 ALA A N 1
ATOM 2232 C CA . ALA A 1 281 ? 4.835 -11.604 -42.398 1.00 37.97 281 ALA A CA 1
ATOM 2233 C C . ALA A 1 281 ? 3.695 -10.592 -42.637 1.00 37.97 281 ALA A C 1
ATOM 2235 O O . ALA A 1 281 ? 2.555 -11.004 -42.837 1.00 37.97 281 ALA A O 1
ATOM 2236 N N . SER A 1 282 ? 3.985 -9.287 -42.569 1.00 38.16 282 SER A N 1
ATOM 2237 C CA . SER A 1 282 ? 3.006 -8.200 -42.761 1.00 38.16 282 SER A CA 1
ATOM 2238 C C . SER A 1 282 ? 3.234 -7.404 -44.057 1.00 38.16 282 SER A C 1
ATOM 2240 O O . SER A 1 282 ? 2.552 -6.403 -44.272 1.00 38.16 282 SER A O 1
ATOM 2242 N N . ALA A 1 283 ? 4.199 -7.832 -44.878 1.00 37.75 283 ALA A N 1
A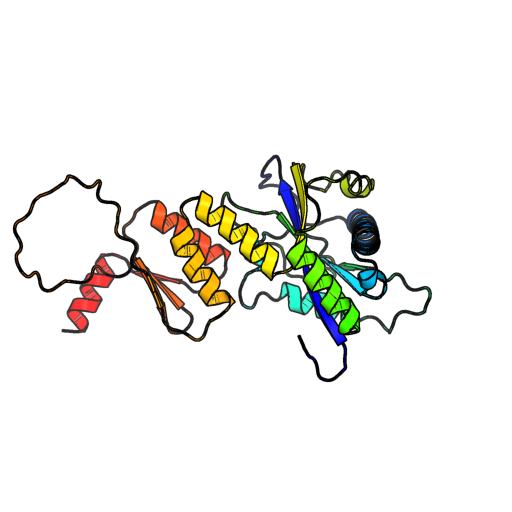TOM 2243 C CA . ALA A 1 283 ? 4.504 -7.330 -46.218 1.00 37.75 283 ALA A CA 1
ATOM 2244 C C . ALA A 1 283 ? 4.073 -8.369 -47.261 1.00 37.75 283 ALA A C 1
ATOM 2246 O O . ALA A 1 283 ? 3.617 -7.947 -48.345 1.00 37.75 283 ALA A O 1
#

Solvent-accessible surface area (backbone atoms only — not comparable to full-atom values): 16182 Å² total; per-residue (Å²): 144,78,54,101,76,56,53,19,75,36,60,31,28,46,36,35,48,50,74,61,88,60,92,81,58,74,46,59,54,54,71,69,58,23,48,48,33,30,55,49,50,51,52,50,46,30,75,75,35,64,53,39,64,73,28,34,37,32,30,41,27,36,48,28,23,50,47,55,77,65,21,73,88,51,61,49,66,62,44,49,48,52,57,60,65,70,54,76,81,70,56,99,83,50,75,56,51,40,59,40,39,58,74,82,66,66,37,69,74,68,83,64,52,95,53,98,78,66,38,42,19,31,41,34,34,37,38,34,52,33,66,40,33,51,51,42,47,53,47,27,55,73,56,52,36,41,71,74,47,90,77,67,76,45,73,55,76,68,40,87,85,53,74,60,52,74,31,50,26,41,24,26,59,67,43,46,50,54,50,52,46,52,55,31,44,78,70,75,38,42,73,57,43,60,51,50,52,35,58,64,77,44,61,88,61,75,49,78,38,77,66,77,77,82,64,79,77,72,86,71,92,70,80,93,64,92,65,79,76,77,71,73,77,46,44,34,35,37,47,97,75,31,33,42,36,53,48,84,81,46,69,68,52,53,55,45,50,54,48,39,52,46,33,65,47,54,71,46,78,41,46,67,73,52,60,52,51,58,52,69,72,76,110

pLDDT: mean 75.24, std 17.18, range [31.59, 95.69]

Radius of gyration: 22.44 Å; Cα contacts (8 Å, |Δi|>4): 466; chains: 1; bounding box: 54×36×71 Å

Nearest PDB structures (foldseek):
  4rle-assembly1_A  TM=4.255E-01  e=4.377E+00  Bacillus subtilis subsp. subtilis str. 168
  2wvb-assembly1_A  TM=4.210E-01  e=5.850E+00  Helicobacter pylori 26695
  7rja-assembly1_B  TM=2.214E-01  e=9.678E-01  Candida albicans SC5314
  7lko-assembly2_A  TM=2.541E-01  e=7.379E+00  Xanthomonas citri pv. citri str. 306
  7lkm-assembly2_B  TM=2.199E-01  e=9.863E+00  Xanthomonas citri pv. citri str. 306